Protein AF-A0A7X8JL48-F1 (afdb_monomer_lite)

Structure (mmCIF, N/CA/C/O backbone):
data_AF-A0A7X8JL48-F1
#
_entry.id   AF-A0A7X8JL48-F1
#
loop_
_atom_site.group_PDB
_atom_site.id
_atom_site.type_symbol
_atom_site.label_atom_id
_atom_site.label_alt_id
_atom_site.label_comp_id
_atom_site.label_asym_id
_atom_site.label_entity_id
_atom_site.label_seq_id
_atom_site.pdbx_PDB_ins_code
_atom_site.Cartn_x
_atom_site.Cartn_y
_atom_site.Cartn_z
_atom_site.occupancy
_atom_site.B_iso_or_equiv
_atom_site.auth_seq_id
_atom_site.auth_comp_id
_atom_site.auth_asym_id
_atom_site.auth_atom_id
_atom_site.pdbx_PDB_model_num
ATOM 1 N N . MET A 1 1 ? 29.315 9.196 3.249 1.00 53.69 1 MET A N 1
ATOM 2 C CA . MET A 1 1 ? 28.240 9.974 2.605 1.00 53.69 1 MET A CA 1
ATOM 3 C C . MET A 1 1 ? 27.170 8.965 2.255 1.00 53.69 1 MET A C 1
ATOM 5 O O . MET A 1 1 ? 27.487 8.008 1.561 1.00 53.69 1 MET A O 1
ATOM 9 N N . GLU A 1 2 ? 25.994 9.077 2.856 1.00 68.00 2 GLU A N 1
ATOM 10 C CA . GLU A 1 2 ? 24.905 8.130 2.620 1.00 68.00 2 GLU A CA 1
ATOM 11 C C . GLU A 1 2 ? 24.332 8.351 1.218 1.00 68.00 2 GLU A C 1
ATOM 13 O O . GLU A 1 2 ? 24.165 9.497 0.797 1.00 68.00 2 GLU A O 1
ATOM 18 N N . THR A 1 3 ? 24.122 7.277 0.457 1.00 84.94 3 THR A N 1
ATOM 19 C CA . THR A 1 3 ? 23.553 7.382 -0.892 1.00 84.94 3 THR A CA 1
ATOM 20 C C . THR A 1 3 ? 22.064 7.706 -0.795 1.00 84.94 3 THR A C 1
ATOM 22 O O . THR A 1 3 ? 21.411 7.355 0.187 1.00 84.94 3 THR A O 1
ATOM 25 N N . LEU A 1 4 ? 21.501 8.334 -1.834 1.00 81.94 4 LEU A N 1
ATOM 26 C CA . LEU A 1 4 ? 20.053 8.560 -1.920 1.00 81.94 4 LEU A CA 1
ATOM 27 C C . LEU A 1 4 ? 19.272 7.245 -1.743 1.00 81.94 4 LEU A C 1
ATOM 29 O O . LEU A 1 4 ? 18.252 7.220 -1.068 1.00 81.94 4 LEU A O 1
ATOM 33 N N . PHE A 1 5 ? 19.787 6.146 -2.298 1.00 84.50 5 PHE A N 1
ATOM 34 C CA . PHE A 1 5 ? 19.208 4.816 -2.129 1.00 84.50 5 PHE A CA 1
ATOM 35 C C . PHE A 1 5 ? 19.135 4.387 -0.656 1.00 84.50 5 PHE A C 1
ATOM 37 O O . PHE A 1 5 ? 18.071 3.978 -0.208 1.00 84.50 5 PHE A O 1
ATOM 44 N N . ASN A 1 6 ? 20.211 4.554 0.119 1.00 84.69 6 ASN A N 1
ATOM 45 C CA . ASN A 1 6 ? 20.214 4.201 1.542 1.00 84.69 6 ASN A CA 1
ATOM 46 C C . ASN A 1 6 ? 19.209 5.049 2.340 1.00 84.69 6 ASN A C 1
ATOM 48 O O . ASN A 1 6 ? 18.422 4.502 3.104 1.00 84.69 6 ASN A O 1
ATOM 52 N N . GLN A 1 7 ? 19.157 6.363 2.082 1.00 83.75 7 GLN A N 1
ATOM 53 C CA . GLN A 1 7 ? 18.176 7.260 2.712 1.00 83.75 7 GLN A CA 1
ATOM 54 C C . GLN A 1 7 ? 16.729 6.838 2.418 1.00 83.75 7 GLN A C 1
ATOM 56 O O . GLN A 1 7 ? 15.838 6.974 3.259 1.00 83.75 7 GLN A O 1
ATOM 61 N N . LEU A 1 8 ? 16.478 6.331 1.210 1.00 82.25 8 LEU A N 1
ATOM 62 C CA . LEU A 1 8 ? 15.167 5.836 0.810 1.00 82.25 8 LEU A CA 1
ATOM 63 C C . LEU A 1 8 ? 14.865 4.470 1.438 1.00 82.25 8 LEU A C 1
ATOM 65 O O . LEU A 1 8 ? 13.751 4.279 1.916 1.00 82.25 8 LEU A O 1
ATOM 69 N N . CYS A 1 9 ? 15.833 3.558 1.533 1.00 82.31 9 CYS A N 1
ATOM 70 C CA . CYS A 1 9 ? 15.668 2.303 2.272 1.00 82.31 9 CYS A CA 1
ATOM 71 C C . CYS A 1 9 ? 15.333 2.546 3.750 1.00 82.31 9 CYS A C 1
ATOM 73 O O . CYS A 1 9 ? 14.432 1.901 4.277 1.00 82.31 9 CYS A O 1
ATOM 75 N N . ASP A 1 10 ? 15.945 3.539 4.396 1.00 81.50 10 ASP A N 1
ATOM 76 C CA . ASP A 1 10 ? 15.601 3.914 5.775 1.00 81.50 10 ASP A CA 1
ATOM 77 C C . ASP A 1 10 ? 14.158 4.425 5.899 1.00 81.50 10 ASP A C 1
ATOM 79 O O . ASP A 1 10 ? 13.452 4.142 6.873 1.00 81.50 10 ASP A O 1
ATOM 83 N N . LYS A 1 11 ? 13.681 5.166 4.890 1.00 77.69 11 LYS A N 1
ATOM 84 C CA . LYS A 1 11 ? 12.288 5.634 4.818 1.00 77.69 11 LYS A CA 1
ATOM 85 C C . LYS A 1 11 ? 11.304 4.481 4.572 1.00 77.69 11 LYS A C 1
ATOM 87 O O . LYS A 1 11 ? 10.154 4.552 5.020 1.00 77.69 11 LYS A O 1
ATOM 92 N N . PHE A 1 12 ? 11.748 3.426 3.892 1.00 75.50 12 PHE A N 1
ATOM 93 C CA . PHE A 1 12 ? 10.961 2.256 3.505 1.00 75.50 12 PHE A CA 1
ATOM 94 C C . PHE A 1 12 ? 11.648 0.957 3.972 1.00 75.50 12 PHE A C 1
ATOM 96 O O . PHE A 1 12 ? 12.107 0.180 3.134 1.00 75.50 12 PHE A O 1
ATOM 103 N N . PRO A 1 13 ? 11.694 0.688 5.293 1.00 76.50 13 PRO A N 1
ATOM 104 C CA . PRO A 1 13 ? 12.511 -0.391 5.865 1.00 76.50 13 PRO A CA 1
ATOM 105 C C . PRO A 1 13 ? 12.110 -1.789 5.376 1.00 76.50 13 PRO A C 1
ATOM 107 O O . PRO A 1 13 ? 12.930 -2.700 5.352 1.00 76.50 13 PRO A O 1
ATOM 110 N N . ASP A 1 14 ? 10.866 -1.948 4.924 1.00 77.75 14 ASP A N 1
ATOM 111 C CA . ASP A 1 14 ? 10.345 -3.216 4.412 1.00 77.75 14 ASP A CA 1
ATOM 112 C C . ASP A 1 14 ? 10.721 -3.452 2.932 1.00 77.75 14 ASP A C 1
ATOM 114 O O . ASP A 1 14 ? 10.262 -4.423 2.328 1.00 77.75 14 ASP A O 1
ATOM 118 N N . PHE A 1 15 ? 11.503 -2.561 2.303 1.00 82.56 15 PHE A N 1
ATOM 119 C CA . PHE A 1 15 ? 11.865 -2.664 0.886 1.00 82.56 15 PHE A CA 1
ATOM 120 C C . PHE A 1 15 ? 12.582 -3.979 0.583 1.00 82.56 15 PHE A C 1
ATOM 122 O O . PHE A 1 15 ? 12.135 -4.714 -0.291 1.00 82.56 15 PHE A O 1
ATOM 129 N N . GLU A 1 16 ? 13.637 -4.321 1.322 1.00 84.00 16 GLU A N 1
ATOM 130 C CA . GLU A 1 16 ? 14.387 -5.557 1.065 1.00 84.00 16 GLU A CA 1
ATOM 131 C C . GLU A 1 16 ? 13.521 -6.802 1.283 1.00 84.00 16 GLU A C 1
ATOM 133 O O . GLU A 1 16 ? 13.507 -7.709 0.450 1.00 84.00 16 GLU A O 1
ATOM 138 N N . GLU A 1 17 ? 12.726 -6.815 2.357 1.00 81.19 17 GLU A N 1
ATOM 139 C CA . GLU A 1 17 ? 11.790 -7.906 2.633 1.00 81.19 17 GLU A CA 1
ATOM 140 C C . GLU A 1 17 ? 10.755 -8.048 1.511 1.00 81.19 17 GLU A C 1
ATOM 142 O O . GLU A 1 17 ? 10.410 -9.164 1.113 1.00 81.19 17 GLU A O 1
ATOM 147 N N . SER A 1 18 ? 10.299 -6.927 0.943 1.00 78.69 18 SER A N 1
ATOM 148 C CA . SER A 1 18 ? 9.336 -6.922 -0.158 1.00 78.69 18 SER A CA 1
ATOM 149 C C . SER A 1 18 ? 9.843 -7.638 -1.406 1.00 78.69 18 SER A C 1
ATOM 151 O O . SER A 1 18 ? 9.026 -8.130 -2.187 1.00 78.69 18 SER A O 1
ATOM 153 N N . LEU A 1 19 ? 11.165 -7.744 -1.571 1.00 88.25 19 LEU A N 1
ATOM 154 C CA . LEU A 1 19 ? 11.775 -8.396 -2.718 1.00 88.25 19 LEU A CA 1
ATOM 155 C C . LEU A 1 19 ? 11.810 -9.922 -2.596 1.00 88.25 19 LEU A C 1
ATOM 157 O O . LEU A 1 19 ? 12.032 -10.601 -3.595 1.00 88.25 19 LEU A O 1
ATOM 161 N N . ASN A 1 20 ? 11.564 -10.485 -1.408 1.00 88.44 20 ASN A N 1
ATOM 162 C CA . ASN A 1 20 ? 11.695 -11.923 -1.146 1.00 88.44 20 ASN A CA 1
ATOM 163 C C . ASN A 1 20 ? 10.756 -12.818 -1.961 1.00 88.44 20 ASN A C 1
ATOM 165 O O . ASN A 1 20 ? 10.988 -14.022 -2.027 1.00 88.44 20 ASN A O 1
ATOM 169 N N . VAL A 1 21 ? 9.721 -12.251 -2.578 1.00 86.38 21 VAL A N 1
ATOM 170 C CA . VAL A 1 21 ? 8.805 -12.993 -3.453 1.00 86.38 21 VAL A CA 1
ATOM 171 C C . VAL A 1 21 ? 9.313 -13.137 -4.892 1.00 86.38 21 VAL A C 1
ATOM 173 O O . VAL A 1 21 ? 8.738 -13.905 -5.658 1.00 86.38 21 VAL A O 1
ATOM 176 N N . PHE A 1 22 ? 10.367 -12.407 -5.260 1.00 90.62 22 PHE A N 1
ATOM 177 C CA . PHE A 1 22 ? 10.970 -12.443 -6.591 1.00 90.62 22 PHE A CA 1
ATOM 178 C C . PHE A 1 22 ? 12.190 -13.367 -6.624 1.00 90.62 22 PHE A C 1
ATOM 180 O O . PHE A 1 22 ? 12.797 -13.677 -5.594 1.00 90.62 22 PHE A O 1
ATOM 187 N N . SER A 1 23 ? 12.578 -13.795 -7.822 1.00 90.56 23 SER A N 1
ATOM 188 C CA . SER A 1 23 ? 13.798 -14.572 -8.035 1.00 90.56 23 SER A CA 1
ATOM 189 C C . SER A 1 23 ? 15.053 -13.743 -7.737 1.00 90.56 23 SER A C 1
ATOM 191 O O . SER A 1 23 ? 15.064 -12.524 -7.898 1.00 90.56 23 SER A O 1
ATOM 193 N N . GLU A 1 24 ? 16.160 -14.393 -7.366 1.00 91.94 24 GLU A N 1
ATOM 194 C CA . GLU A 1 24 ? 17.438 -13.702 -7.102 1.00 91.94 24 GLU A CA 1
ATOM 195 C C . GLU A 1 24 ? 17.911 -12.842 -8.284 1.00 91.94 24 GLU A C 1
ATOM 197 O O . GLU A 1 24 ? 18.463 -11.759 -8.097 1.00 91.94 24 GLU A O 1
ATOM 202 N N . LYS A 1 25 ? 17.638 -13.290 -9.515 1.00 92.06 25 LYS A N 1
ATOM 203 C CA . LYS A 1 25 ? 17.924 -12.524 -10.732 1.00 92.06 25 LYS A CA 1
ATOM 204 C C . LYS A 1 25 ? 17.164 -11.196 -10.745 1.00 92.06 25 LYS A C 1
ATOM 206 O O . LYS A 1 25 ? 17.767 -10.157 -10.996 1.00 92.06 25 LYS A O 1
ATOM 211 N N . GLU A 1 26 ? 15.862 -11.223 -10.475 1.00 90.94 26 GLU A N 1
ATOM 212 C CA . GLU A 1 26 ? 15.028 -10.017 -10.445 1.00 90.94 26 GLU A CA 1
ATOM 213 C C . GLU A 1 26 ? 15.433 -9.097 -9.299 1.00 90.94 26 GLU A C 1
ATOM 215 O O . GLU A 1 26 ? 15.586 -7.898 -9.519 1.00 90.94 26 GLU A O 1
ATOM 220 N N . LYS A 1 27 ? 15.701 -9.650 -8.106 1.00 92.19 27 LYS A N 1
ATOM 221 C CA . LYS A 1 27 ? 16.199 -8.875 -6.961 1.00 92.19 27 LYS A CA 1
ATOM 222 C C . LYS A 1 27 ? 17.428 -8.058 -7.343 1.00 92.19 27 LYS A C 1
ATOM 224 O O . LYS A 1 27 ? 17.461 -6.861 -7.077 1.00 92.19 27 LYS A O 1
ATOM 229 N N . LEU A 1 28 ? 18.412 -8.678 -7.998 1.00 91.31 28 LEU A N 1
ATOM 230 C CA . LEU A 1 28 ? 19.631 -7.995 -8.438 1.00 91.31 28 LEU A CA 1
ATOM 231 C C . LEU A 1 28 ? 19.334 -6.861 -9.426 1.00 91.31 28 LEU A C 1
ATOM 233 O O . LEU A 1 28 ? 19.852 -5.760 -9.250 1.00 91.31 28 LEU A O 1
ATOM 237 N N . ILE A 1 29 ? 18.476 -7.098 -10.424 1.00 91.56 29 ILE A N 1
ATOM 238 C CA . ILE A 1 29 ? 18.082 -6.066 -11.398 1.00 91.56 29 ILE A CA 1
ATOM 239 C C . ILE A 1 29 ? 17.405 -4.890 -10.684 1.00 91.56 29 ILE A C 1
ATOM 241 O O . ILE A 1 29 ? 17.780 -3.736 -10.895 1.00 91.56 29 ILE A O 1
ATOM 245 N N . ILE A 1 30 ? 16.455 -5.178 -9.792 1.00 91.62 30 ILE A N 1
ATOM 246 C CA . ILE A 1 30 ? 15.733 -4.175 -9.007 1.00 91.62 30 ILE A CA 1
ATOM 247 C C . ILE A 1 30 ? 16.716 -3.373 -8.146 1.00 91.62 30 ILE A C 1
ATOM 249 O O . ILE A 1 30 ? 16.675 -2.142 -8.160 1.00 91.62 30 ILE A O 1
ATOM 253 N N . PHE A 1 31 ? 17.630 -4.029 -7.430 1.00 89.56 31 PHE A N 1
ATOM 254 C CA . PHE A 1 31 ? 18.637 -3.348 -6.614 1.00 89.56 31 PHE A CA 1
ATOM 255 C C . PHE A 1 31 ? 19.524 -2.418 -7.448 1.00 89.56 31 PHE A C 1
ATOM 257 O O . PHE A 1 31 ? 19.711 -1.258 -7.078 1.00 89.56 31 PHE A O 1
ATOM 264 N N . GLU A 1 32 ? 20.043 -2.884 -8.585 1.00 89.38 32 GLU A N 1
ATOM 265 C CA . GLU A 1 32 ? 20.899 -2.068 -9.453 1.00 89.38 32 GLU A CA 1
ATOM 266 C C . GLU A 1 32 ? 20.141 -0.891 -10.088 1.00 89.38 32 GLU A C 1
ATOM 268 O O . GLU A 1 32 ? 20.679 0.219 -10.148 1.00 89.38 32 GLU A O 1
ATOM 273 N N . LYS A 1 33 ? 18.869 -1.071 -10.477 1.00 88.88 33 LYS A N 1
ATOM 274 C CA . LYS A 1 33 ? 17.996 0.031 -10.929 1.00 88.88 33 LYS A CA 1
ATOM 275 C C . LYS A 1 33 ? 17.858 1.087 -9.828 1.00 88.88 33 LYS A C 1
ATOM 277 O O . LYS A 1 33 ? 18.060 2.273 -10.085 1.00 88.88 33 LYS A O 1
ATOM 282 N N . ASN A 1 34 ? 17.589 0.664 -8.588 1.00 87.44 34 ASN A N 1
ATOM 283 C CA . ASN A 1 34 ? 17.334 1.583 -7.476 1.00 87.44 34 ASN A CA 1
ATOM 284 C C . ASN A 1 34 ? 18.590 2.326 -6.974 1.00 87.44 34 ASN A C 1
ATOM 286 O O . ASN A 1 34 ? 18.484 3.461 -6.508 1.00 87.44 34 ASN A O 1
ATOM 290 N N . LYS A 1 35 ? 19.791 1.749 -7.119 1.00 88.25 35 LYS A N 1
ATOM 291 C CA . LYS A 1 35 ? 21.059 2.436 -6.796 1.00 88.25 35 LYS A CA 1
ATOM 292 C C . LYS A 1 35 ? 21.321 3.669 -7.663 1.00 88.25 35 LYS A C 1
ATOM 294 O O . LYS A 1 35 ? 22.013 4.583 -7.222 1.00 88.25 35 LYS A O 1
ATOM 299 N N . ASN A 1 36 ? 20.781 3.685 -8.880 1.00 86.94 36 ASN A N 1
ATOM 300 C CA . ASN A 1 36 ? 21.038 4.716 -9.886 1.00 86.94 36 ASN A CA 1
ATOM 301 C C . ASN A 1 36 ? 19.924 5.771 -9.987 1.00 86.94 36 ASN A C 1
ATOM 303 O O . ASN A 1 36 ? 19.925 6.582 -10.917 1.00 86.94 36 ASN A O 1
ATOM 307 N N . LEU A 1 37 ? 18.971 5.770 -9.051 1.00 86.38 37 LEU A N 1
ATOM 308 C CA . LEU A 1 37 ? 17.857 6.713 -9.072 1.00 86.38 37 LEU A CA 1
ATOM 309 C C . LEU A 1 37 ? 18.321 8.127 -8.757 1.00 86.38 37 LEU A C 1
ATOM 311 O O . LEU A 1 37 ? 19.202 8.361 -7.929 1.00 86.38 37 LEU A O 1
ATOM 315 N N . LYS A 1 38 ? 17.678 9.092 -9.408 1.00 86.69 38 LYS A N 1
ATOM 316 C CA . LYS A 1 38 ? 18.036 10.511 -9.308 1.00 86.69 38 LYS A CA 1
ATOM 317 C C . LYS A 1 38 ? 17.226 11.242 -8.249 1.00 86.69 38 LYS A C 1
ATOM 319 O O . LYS A 1 38 ? 17.607 12.332 -7.830 1.00 86.69 38 LYS A O 1
ATOM 324 N N . ASN A 1 39 ? 16.073 10.694 -7.876 1.00 84.06 39 ASN A N 1
ATOM 325 C CA . ASN A 1 39 ? 15.133 11.322 -6.960 1.00 84.06 39 ASN A CA 1
ATOM 326 C C . ASN A 1 39 ? 14.179 10.289 -6.337 1.00 84.06 39 ASN A C 1
ATOM 328 O O . ASN A 1 39 ? 14.031 9.164 -6.808 1.00 84.06 39 ASN A O 1
ATOM 332 N N . GLU A 1 40 ? 13.478 10.715 -5.291 1.00 82.00 40 GLU A N 1
ATOM 333 C CA . GLU A 1 40 ? 12.495 9.904 -4.569 1.00 82.00 40 GLU A CA 1
ATOM 334 C C . GLU A 1 40 ? 11.274 9.493 -5.418 1.00 82.00 40 GLU A C 1
ATOM 336 O O . GLU A 1 40 ? 10.650 8.457 -5.168 1.00 82.00 40 GLU A O 1
ATOM 341 N N . THR A 1 41 ? 10.915 10.283 -6.436 1.00 80.00 41 THR A N 1
ATOM 342 C CA . THR A 1 41 ? 9.758 9.975 -7.293 1.00 80.00 41 THR A CA 1
ATOM 343 C C . THR A 1 41 ? 10.014 8.727 -8.129 1.00 80.00 41 THR A C 1
ATOM 345 O O . THR A 1 41 ? 9.110 7.900 -8.272 1.00 80.00 41 THR A O 1
ATOM 348 N N . GLU A 1 42 ? 11.235 8.568 -8.640 1.00 83.25 42 GLU A N 1
ATOM 349 C CA . GLU A 1 42 ? 11.662 7.361 -9.348 1.00 83.25 42 GLU A CA 1
ATOM 350 C C . GLU A 1 42 ? 11.603 6.143 -8.413 1.00 83.25 42 GLU A C 1
ATOM 352 O O . GLU A 1 42 ? 10.971 5.154 -8.764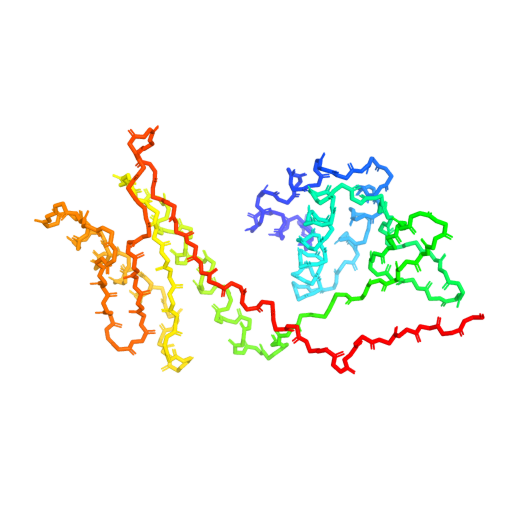 1.00 83.25 42 GLU A O 1
ATOM 357 N N . PHE A 1 43 ? 12.104 6.251 -7.176 1.00 86.31 43 PHE A N 1
ATOM 358 C CA . PHE A 1 43 ? 12.033 5.155 -6.193 1.00 86.31 43 PHE A CA 1
ATOM 359 C C . PHE A 1 43 ? 10.599 4.742 -5.870 1.00 86.31 43 PHE A C 1
ATOM 361 O O . PHE A 1 43 ? 10.251 3.567 -5.878 1.00 86.31 43 PHE A O 1
ATOM 368 N N . THR A 1 44 ? 9.728 5.723 -5.639 1.00 81.19 44 THR A N 1
ATOM 369 C CA . THR A 1 44 ? 8.309 5.466 -5.369 1.00 81.19 44 THR A CA 1
ATOM 370 C C . THR A 1 44 ? 7.600 4.862 -6.588 1.00 81.19 44 THR A C 1
ATOM 372 O O . THR A 1 44 ? 6.601 4.161 -6.436 1.00 81.19 44 THR A O 1
ATOM 375 N N . SER A 1 45 ? 8.090 5.126 -7.803 1.00 83.12 45 SER A N 1
ATOM 376 C CA . SER A 1 45 ? 7.591 4.474 -9.020 1.00 83.12 45 SER A CA 1
ATOM 377 C C . SER A 1 45 ? 8.020 3.012 -9.062 1.00 83.12 45 SER A C 1
ATOM 379 O O . SER A 1 45 ? 7.143 2.162 -9.182 1.00 83.12 45 SER A O 1
ATOM 381 N N . THR A 1 46 ? 9.286 2.713 -8.754 1.00 88.38 46 THR A N 1
ATOM 382 C CA . THR A 1 46 ? 9.746 1.331 -8.572 1.00 88.38 46 THR A CA 1
ATOM 383 C C . THR A 1 46 ? 8.932 0.600 -7.503 1.00 88.38 46 THR A C 1
ATOM 385 O O . THR A 1 46 ? 8.492 -0.518 -7.722 1.00 88.38 46 THR A O 1
ATOM 388 N N . LEU A 1 47 ? 8.643 1.220 -6.352 1.00 84.12 47 LEU A N 1
ATOM 389 C CA . LEU A 1 47 ? 7.794 0.593 -5.326 1.00 84.12 47 LEU A CA 1
ATOM 390 C C . LEU A 1 47 ? 6.397 0.231 -5.858 1.00 84.12 47 LEU A C 1
ATOM 392 O O . LEU A 1 47 ? 5.851 -0.812 -5.497 1.00 84.12 47 LEU A O 1
ATOM 396 N N . ALA A 1 48 ? 5.816 1.077 -6.711 1.00 84.00 48 ALA A N 1
ATOM 397 C CA . ALA A 1 48 ? 4.539 0.787 -7.352 1.00 84.00 48 ALA A CA 1
ATOM 398 C C . ALA A 1 48 ? 4.665 -0.356 -8.371 1.00 84.00 48 ALA A C 1
ATOM 400 O O . ALA A 1 48 ? 3.816 -1.246 -8.371 1.00 84.00 48 ALA A O 1
ATOM 401 N N . GLU A 1 49 ? 5.723 -0.369 -9.187 1.00 90.44 49 GLU A N 1
ATOM 402 C CA . GLU A 1 49 ? 6.052 -1.481 -10.089 1.00 90.44 49 GLU A CA 1
ATOM 403 C C . GLU A 1 49 ? 6.121 -2.798 -9.301 1.00 90.44 49 GLU A C 1
ATOM 405 O O . GLU A 1 49 ? 5.424 -3.758 -9.632 1.00 90.44 49 GLU A O 1
ATOM 410 N N . LEU A 1 50 ? 6.863 -2.820 -8.191 1.00 89.44 50 LEU A N 1
ATOM 411 C CA . LEU A 1 50 ? 6.989 -3.985 -7.316 1.00 89.44 50 LEU A CA 1
ATOM 412 C C . LEU A 1 50 ? 5.648 -4.420 -6.727 1.00 89.44 50 LEU A C 1
ATOM 414 O O . LEU A 1 50 ? 5.360 -5.611 -6.702 1.00 89.44 50 LEU A O 1
ATOM 418 N N . ASP A 1 51 ? 4.791 -3.494 -6.291 1.00 84.81 51 ASP A N 1
ATOM 419 C CA . ASP A 1 51 ? 3.447 -3.824 -5.802 1.00 84.81 51 ASP A CA 1
ATOM 420 C C . ASP A 1 51 ? 2.615 -4.605 -6.833 1.00 84.81 51 ASP A C 1
ATOM 422 O O . ASP A 1 51 ? 1.919 -5.554 -6.458 1.00 84.81 51 ASP A O 1
ATOM 426 N N . PHE A 1 52 ? 2.711 -4.250 -8.117 1.00 87.38 52 PHE A N 1
ATOM 427 C CA . PHE A 1 52 ? 2.071 -5.004 -9.198 1.00 87.38 52 PHE A CA 1
ATOM 428 C C . PHE A 1 52 ? 2.738 -6.362 -9.426 1.00 87.38 52 PHE A C 1
ATOM 430 O O . PHE A 1 52 ? 2.033 -7.368 -9.497 1.00 87.38 52 PHE A O 1
ATOM 437 N N . GLY A 1 53 ? 4.071 -6.428 -9.440 1.00 90.12 53 GLY A N 1
ATOM 438 C CA . GLY A 1 53 ? 4.799 -7.698 -9.535 1.00 90.12 53 GLY A CA 1
ATOM 439 C C . GLY A 1 53 ? 4.404 -8.682 -8.433 1.00 90.12 53 GLY A C 1
ATOM 440 O O . GLY A 1 53 ? 4.089 -9.839 -8.702 1.00 90.12 53 GLY A O 1
ATOM 441 N N . ARG A 1 54 ? 4.308 -8.209 -7.184 1.00 85.94 54 ARG A N 1
ATOM 442 C CA . ARG A 1 54 ? 3.857 -9.017 -6.038 1.00 85.94 54 ARG A CA 1
ATOM 443 C C . ARG A 1 54 ? 2.430 -9.521 -6.215 1.00 85.94 54 ARG A C 1
ATOM 445 O O . ARG A 1 54 ? 2.129 -10.658 -5.853 1.00 85.94 54 ARG A O 1
ATOM 452 N N . LEU A 1 55 ? 1.543 -8.680 -6.748 1.00 85.81 55 LEU A N 1
ATOM 453 C CA . LEU A 1 55 ? 0.172 -9.075 -7.050 1.00 85.81 55 LEU A CA 1
ATOM 454 C C . LEU A 1 55 ? 0.147 -10.197 -8.092 1.00 85.81 55 LEU A C 1
ATOM 456 O O . LEU A 1 55 ? -0.504 -11.211 -7.857 1.00 85.81 55 LEU A O 1
ATOM 460 N N . PHE A 1 56 ? 0.865 -10.044 -9.204 1.00 88.06 56 PHE A N 1
ATOM 461 C CA . PHE A 1 56 ? 0.909 -11.057 -10.255 1.00 88.06 56 PHE A CA 1
ATOM 462 C C . PHE A 1 56 ? 1.536 -12.370 -9.770 1.00 88.06 56 PHE A C 1
ATOM 464 O O . PHE A 1 56 ? 0.987 -13.439 -10.032 1.00 88.06 56 PHE A O 1
ATOM 471 N N . ASN A 1 57 ? 2.602 -12.297 -8.970 1.00 86.81 57 ASN A N 1
ATOM 472 C CA . ASN A 1 57 ? 3.257 -13.471 -8.398 1.00 86.81 57 ASN A CA 1
ATOM 473 C C . ASN A 1 57 ? 2.291 -14.229 -7.476 1.00 86.81 57 ASN A C 1
ATOM 475 O O . ASN A 1 57 ? 2.125 -15.441 -7.584 1.00 86.81 57 ASN A O 1
ATOM 479 N N . LYS A 1 58 ? 1.544 -13.496 -6.638 1.00 82.06 58 LYS A N 1
ATOM 480 C CA . LYS A 1 58 ? 0.507 -14.066 -5.769 1.00 82.06 58 LYS A CA 1
ATOM 481 C C . LYS A 1 58 ? -0.642 -14.719 -6.546 1.00 82.06 58 LYS A C 1
ATOM 483 O O . LYS A 1 58 ? -1.274 -15.636 -6.026 1.00 82.06 58 LYS A O 1
ATOM 488 N N . LEU A 1 59 ? -0.934 -14.243 -7.755 1.00 85.12 59 LEU A N 1
ATOM 489 C CA . LEU A 1 59 ? -1.922 -14.849 -8.653 1.00 85.12 59 LEU A CA 1
ATOM 490 C C . LEU A 1 59 ? -1.381 -16.093 -9.380 1.00 85.12 59 LEU A C 1
ATOM 492 O O . LEU A 1 59 ? -2.148 -16.758 -10.071 1.00 85.12 59 LEU A O 1
ATOM 496 N N . GLY A 1 60 ? -0.105 -16.438 -9.185 1.00 88.12 60 GLY A N 1
ATOM 497 C CA . GLY A 1 60 ? 0.530 -17.623 -9.757 1.00 88.12 60 GLY A CA 1
ATOM 498 C C . GLY A 1 60 ? 1.054 -17.422 -11.176 1.00 88.12 60 GLY A C 1
ATOM 499 O O . GLY A 1 60 ? 1.293 -18.409 -11.867 1.00 88.12 60 GLY A O 1
ATOM 500 N N . PHE A 1 61 ? 1.210 -16.174 -11.622 1.00 90.88 61 PHE A N 1
ATOM 501 C CA . PHE A 1 61 ? 1.842 -15.896 -12.906 1.00 90.88 61 PHE A CA 1
ATOM 502 C C . PHE A 1 61 ? 3.361 -16.025 -12.814 1.00 90.88 61 PHE A C 1
ATOM 504 O O . PHE A 1 61 ? 3.965 -15.658 -11.804 1.00 90.88 61 PHE A O 1
ATOM 511 N N . ASP A 1 62 ? 3.959 -16.501 -13.902 1.00 91.12 62 ASP A N 1
ATOM 512 C CA . ASP A 1 62 ? 5.398 -16.427 -14.121 1.00 91.12 62 ASP A CA 1
ATOM 513 C C . ASP A 1 62 ? 5.750 -15.048 -14.694 1.00 91.12 62 ASP A C 1
ATOM 515 O O . ASP A 1 62 ? 5.065 -14.545 -15.594 1.00 91.12 62 ASP A O 1
ATOM 519 N N . LEU A 1 63 ? 6.763 -14.412 -14.110 1.00 92.38 63 LEU A N 1
ATOM 520 C CA . LEU A 1 63 ? 7.063 -12.996 -14.291 1.00 92.38 63 LEU A CA 1
ATOM 521 C C . LEU A 1 63 ? 8.547 -12.788 -14.534 1.00 92.38 63 LEU A C 1
ATOM 523 O O . LEU A 1 63 ? 9.386 -13.487 -13.972 1.00 92.38 63 LEU A O 1
ATOM 527 N N . GLU A 1 64 ? 8.858 -11.768 -15.323 1.00 93.69 64 GLU A N 1
ATOM 528 C CA . GLU A 1 64 ? 10.217 -11.271 -15.473 1.00 93.69 64 GLU A CA 1
ATOM 529 C C . GLU A 1 64 ? 10.220 -9.741 -15.428 1.00 93.69 64 GLU A C 1
ATOM 531 O O . GLU A 1 64 ? 9.544 -9.078 -16.220 1.00 93.69 64 GLU A O 1
ATOM 536 N N . TYR A 1 65 ? 11.002 -9.189 -14.501 1.00 93.94 65 TYR A N 1
ATOM 537 C CA . TYR A 1 65 ? 11.194 -7.748 -14.332 1.00 93.94 65 TYR A CA 1
ATOM 538 C C . TYR A 1 65 ? 12.188 -7.158 -15.343 1.00 93.94 65 TYR A C 1
ATOM 540 O O . TYR A 1 65 ? 13.254 -7.746 -15.561 1.00 93.94 65 TYR A O 1
ATOM 548 N N . ASP A 1 66 ? 11.874 -5.989 -15.919 1.00 91.44 66 ASP A N 1
ATOM 549 C CA . ASP A 1 66 ? 12.739 -5.232 -16.847 1.00 91.44 66 ASP A CA 1
ATOM 550 C C . ASP A 1 66 ? 13.345 -6.112 -17.977 1.00 91.44 66 ASP A C 1
ATOM 552 O O . ASP A 1 66 ? 14.494 -5.934 -18.402 1.00 91.44 66 ASP A O 1
ATOM 556 N N . LYS A 1 67 ? 12.601 -7.109 -18.481 1.00 91.00 67 LYS A N 1
ATOM 557 C CA . LYS A 1 67 ? 13.082 -7.995 -19.555 1.00 91.00 67 LYS A CA 1
ATOM 558 C C . LYS A 1 67 ? 12.919 -7.339 -20.929 1.00 91.00 67 LYS A C 1
ATOM 560 O O . LYS A 1 67 ? 11.794 -7.042 -21.316 1.00 91.00 67 LYS A O 1
ATOM 565 N N . PRO A 1 68 ? 13.987 -7.199 -21.737 1.00 88.19 68 PRO A N 1
ATOM 566 C CA . PRO A 1 68 ? 13.864 -6.629 -23.074 1.00 88.19 68 PRO A CA 1
ATOM 567 C C . PRO A 1 68 ? 12.996 -7.484 -24.008 1.00 88.19 68 PRO A C 1
ATOM 569 O O . PRO A 1 68 ? 13.240 -8.681 -24.178 1.00 88.19 68 PRO A O 1
ATOM 572 N N . TYR A 1 69 ? 12.046 -6.846 -24.688 1.00 81.56 69 TYR A N 1
ATOM 573 C CA . TYR A 1 69 ? 11.201 -7.437 -25.723 1.00 81.56 69 TYR A CA 1
ATOM 574 C C . TYR A 1 69 ? 11.049 -6.464 -26.899 1.00 81.56 69 TYR A C 1
ATOM 576 O O . TYR A 1 69 ? 10.604 -5.333 -26.727 1.00 81.56 69 TYR A O 1
ATOM 584 N N . ASN A 1 70 ? 11.443 -6.871 -28.112 1.00 79.44 70 ASN A N 1
ATOM 585 C CA . ASN A 1 70 ? 11.289 -6.080 -29.346 1.00 79.44 70 ASN A CA 1
ATOM 586 C C . ASN A 1 70 ? 11.676 -4.585 -29.222 1.00 79.44 70 ASN A C 1
ATOM 588 O O . ASN A 1 70 ? 10.933 -3.699 -29.641 1.00 79.44 70 ASN A O 1
ATOM 592 N N . LYS A 1 71 ? 12.880 -4.312 -28.690 1.00 84.94 71 LYS A N 1
ATOM 593 C CA . LYS A 1 71 ? 13.454 -2.964 -28.447 1.00 84.94 71 LYS A CA 1
ATOM 594 C C . LYS A 1 71 ? 12.779 -2.142 -27.339 1.00 84.94 71 LYS A C 1
ATOM 596 O O . LYS A 1 71 ? 13.136 -0.980 -27.167 1.00 84.94 71 LYS A O 1
ATOM 601 N N . GLN A 1 72 ? 11.843 -2.722 -26.600 1.00 82.19 72 GLN A N 1
ATOM 602 C CA . GLN A 1 72 ? 11.240 -2.129 -25.409 1.00 82.19 72 GLN A CA 1
ATOM 603 C C . GLN A 1 72 ? 11.678 -2.916 -24.173 1.00 82.19 72 GLN A C 1
ATOM 605 O O . GLN A 1 72 ? 12.065 -4.079 -24.284 1.00 82.19 72 GLN A O 1
ATOM 610 N N . THR A 1 73 ? 11.623 -2.278 -23.011 1.00 89.00 73 THR A N 1
ATOM 611 C CA . THR A 1 73 ? 11.906 -2.914 -21.723 1.00 89.00 73 THR A CA 1
ATOM 612 C C . THR A 1 73 ? 10.753 -2.573 -20.793 1.00 89.00 73 THR A C 1
ATOM 614 O O . THR A 1 73 ? 10.793 -1.506 -20.184 1.00 89.00 73 THR A O 1
ATOM 617 N N . PRO A 1 74 ? 9.706 -3.408 -20.754 1.00 90.19 74 PRO A N 1
ATOM 618 C CA . PRO A 1 74 ? 8.593 -3.176 -19.856 1.00 90.19 74 PRO A CA 1
ATOM 619 C C . PRO A 1 74 ? 8.948 -3.463 -18.408 1.00 90.19 74 PRO A C 1
ATOM 621 O O . PRO A 1 74 ? 9.817 -4.293 -18.139 1.00 90.19 74 PRO A O 1
ATOM 624 N N . ASP A 1 75 ? 8.201 -2.841 -17.496 1.00 92.44 75 ASP A N 1
ATOM 625 C CA . ASP A 1 75 ? 8.360 -3.059 -16.056 1.00 92.44 75 ASP A CA 1
ATOM 626 C C . ASP A 1 75 ? 8.166 -4.541 -15.705 1.00 92.44 75 ASP A C 1
ATOM 628 O 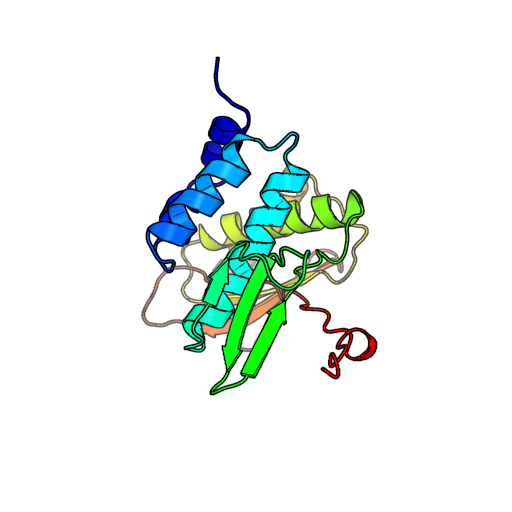O . ASP A 1 75 ? 8.967 -5.127 -14.977 1.00 92.44 75 ASP A O 1
ATOM 632 N N . TRP A 1 76 ? 7.133 -5.175 -16.277 1.00 93.62 76 TRP A N 1
ATOM 633 C CA . TRP A 1 76 ? 6.886 -6.608 -16.126 1.00 93.62 76 TRP A CA 1
ATOM 634 C C . TRP A 1 76 ? 6.548 -7.282 -17.449 1.00 93.62 76 TRP A C 1
ATOM 636 O O . TRP A 1 76 ? 5.732 -6.805 -18.240 1.00 93.62 76 TRP A O 1
ATOM 646 N N . THR A 1 77 ? 7.116 -8.465 -17.637 1.00 93.06 77 THR A N 1
ATOM 647 C CA . THR A 1 77 ? 6.679 -9.441 -18.635 1.00 93.06 77 THR A CA 1
ATOM 648 C C . THR A 1 77 ? 5.977 -10.585 -17.916 1.00 93.06 77 THR A C 1
ATOM 650 O O . THR A 1 77 ? 6.496 -11.082 -16.921 1.00 93.06 77 THR A O 1
ATOM 653 N N . ILE A 1 78 ? 4.799 -10.983 -18.395 1.00 92.38 78 ILE A N 1
ATOM 654 C CA . ILE A 1 78 ? 3.959 -12.020 -17.789 1.00 92.38 78 ILE A CA 1
ATOM 655 C C . ILE A 1 78 ? 3.770 -13.158 -18.793 1.00 92.38 78 ILE A C 1
ATOM 657 O O . ILE A 1 78 ? 3.250 -12.931 -19.889 1.00 92.38 78 ILE A O 1
ATOM 661 N N . SER A 1 79 ? 4.138 -14.381 -18.415 1.00 89.88 79 SER A N 1
ATOM 662 C CA . SER A 1 79 ? 3.888 -15.577 -19.228 1.00 89.88 79 SER A CA 1
ATOM 663 C C . SER A 1 79 ? 2.476 -16.112 -18.965 1.00 89.88 79 SER A C 1
ATOM 665 O O . SER A 1 79 ? 2.101 -16.385 -17.823 1.00 89.88 79 SER A O 1
ATOM 667 N N . ILE A 1 80 ? 1.676 -16.275 -20.022 1.00 86.88 80 ILE A N 1
ATOM 668 C CA . ILE A 1 80 ? 0.293 -16.767 -19.963 1.00 86.88 80 ILE A CA 1
ATOM 669 C C . ILE A 1 80 ? 0.139 -17.910 -20.975 1.00 86.88 80 ILE A C 1
ATOM 671 O O . ILE A 1 80 ? -0.247 -17.699 -22.125 1.00 86.88 80 ILE A O 1
ATOM 675 N N . GLY A 1 81 ? 0.450 -19.135 -20.544 1.00 86.25 81 GLY A N 1
ATOM 676 C CA . GLY A 1 81 ? 0.533 -20.284 -21.450 1.00 86.25 81 GLY A CA 1
ATOM 677 C C . GLY A 1 81 ? 1.641 -20.070 -22.483 1.00 86.25 81 GLY A C 1
ATOM 678 O O . GLY A 1 81 ? 2.775 -19.797 -22.105 1.00 86.25 81 GLY A O 1
ATOM 679 N N . ASP A 1 82 ? 1.292 -20.139 -23.768 1.00 87.88 82 ASP A N 1
ATOM 680 C CA . ASP A 1 82 ? 2.219 -19.880 -24.882 1.00 87.88 82 ASP A CA 1
ATOM 681 C C . ASP A 1 82 ? 2.288 -18.392 -25.284 1.00 87.88 82 ASP A C 1
ATOM 683 O O . ASP A 1 82 ? 3.007 -18.021 -26.213 1.00 87.88 82 ASP A O 1
ATOM 687 N N . SER A 1 83 ? 1.534 -17.532 -24.595 1.00 87.62 83 SER A N 1
ATOM 688 C CA . SER A 1 83 ? 1.458 -16.098 -24.869 1.00 87.62 83 SER A CA 1
ATOM 689 C C . SER A 1 83 ? 2.257 -15.287 -23.855 1.00 87.62 83 SER A C 1
ATOM 691 O O . SER A 1 83 ? 2.428 -15.679 -22.701 1.00 87.62 83 SER A O 1
ATOM 693 N N . ILE A 1 84 ? 2.687 -14.100 -24.279 1.00 87.50 84 ILE A N 1
ATOM 694 C CA . ILE A 1 84 ? 3.370 -13.125 -23.428 1.00 87.50 84 ILE A CA 1
ATOM 695 C C . ILE A 1 84 ? 2.503 -11.872 -23.329 1.00 87.50 84 ILE A C 1
ATOM 697 O O . ILE A 1 84 ? 2.090 -11.315 -24.345 1.00 87.50 84 ILE A O 1
ATOM 701 N N . ALA A 1 85 ? 2.257 -11.412 -22.105 1.00 88.62 85 ALA A N 1
ATOM 702 C CA . ALA A 1 85 ? 1.683 -10.103 -21.842 1.00 88.62 85 ALA A CA 1
ATOM 703 C C . ALA A 1 85 ? 2.769 -9.145 -21.340 1.00 88.62 85 ALA A C 1
ATOM 705 O O . ALA A 1 85 ? 3.579 -9.485 -20.479 1.00 88.62 85 ALA A O 1
ATOM 706 N N . ILE A 1 86 ? 2.767 -7.934 -21.887 1.00 89.38 86 ILE A N 1
ATOM 707 C CA . ILE A 1 86 ? 3.668 -6.850 -21.503 1.00 89.38 86 ILE A CA 1
ATOM 708 C C . ILE A 1 86 ? 2.905 -5.894 -20.584 1.00 89.38 86 ILE A C 1
ATOM 710 O O . ILE A 1 86 ? 1.792 -5.479 -20.913 1.00 89.38 86 ILE A O 1
ATOM 714 N N . CYS A 1 87 ? 3.485 -5.546 -19.437 1.00 87.25 87 CYS A N 1
ATOM 715 C CA . CYS A 1 87 ? 2.860 -4.684 -18.444 1.00 87.25 87 CYS A CA 1
ATOM 716 C C . CYS A 1 87 ? 3.746 -3.476 -18.121 1.00 87.25 87 CYS A C 1
ATOM 718 O O . CYS A 1 87 ? 4.889 -3.609 -17.694 1.00 87.25 87 CYS A O 1
ATOM 720 N N . GLU A 1 88 ? 3.155 -2.298 -18.306 1.00 86.12 88 GLU A N 1
ATOM 721 C CA . GLU A 1 88 ? 3.721 -0.991 -17.980 1.00 86.12 88 GLU A CA 1
ATOM 722 C C . GLU A 1 88 ? 2.932 -0.395 -16.811 1.00 86.12 88 GLU A C 1
ATOM 724 O O . GLU A 1 88 ? 1.707 -0.217 -16.885 1.00 86.12 88 GLU A O 1
ATOM 729 N N . VAL A 1 89 ? 3.616 -0.086 -15.716 1.00 84.44 89 VAL A N 1
ATOM 730 C CA . VAL A 1 89 ? 3.008 0.374 -14.474 1.00 84.44 89 VAL A CA 1
ATOM 731 C C . VAL A 1 89 ? 3.044 1.894 -14.422 1.00 84.44 89 VAL A C 1
ATOM 733 O O . VAL A 1 89 ? 4.023 2.545 -14.067 1.00 84.44 89 VAL A O 1
ATOM 736 N N . TYR A 1 90 ? 1.894 2.496 -14.702 1.00 76.25 90 TYR A N 1
ATOM 737 C CA . TYR A 1 90 ? 1.728 3.937 -14.569 1.00 76.25 90 TYR A CA 1
ATOM 738 C C . TYR A 1 90 ? 1.109 4.295 -13.222 1.00 76.25 90 TYR A C 1
ATOM 740 O O . TYR A 1 90 ? -0.032 3.942 -12.922 1.00 76.25 90 TYR A O 1
ATOM 748 N N . ARG A 1 91 ? 1.817 5.111 -12.437 1.00 69.81 91 ARG A N 1
ATO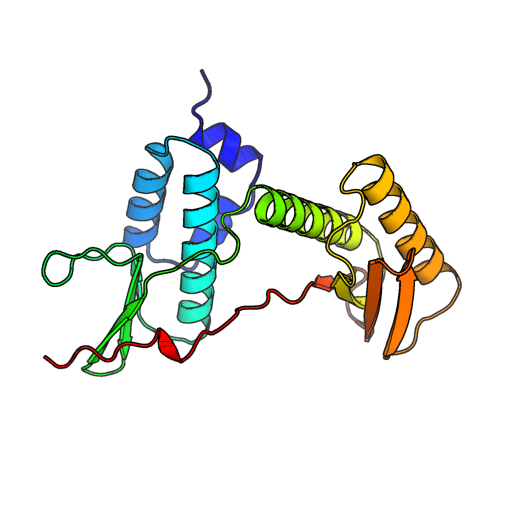M 749 C CA . ARG A 1 91 ? 1.215 5.790 -11.285 1.00 69.81 91 ARG A CA 1
ATOM 750 C C . ARG A 1 91 ? 0.207 6.834 -11.765 1.00 69.81 91 ARG A C 1
ATOM 752 O O . ARG A 1 91 ? 0.581 7.850 -12.358 1.00 69.81 91 ARG A O 1
ATOM 759 N N . LEU A 1 92 ? -1.072 6.579 -11.502 1.00 59.97 92 LEU A N 1
ATOM 760 C CA . LEU A 1 92 ? -2.123 7.583 -11.632 1.00 59.97 92 LEU A CA 1
ATOM 761 C C . LEU A 1 92 ? -1.974 8.595 -10.493 1.00 59.97 92 LEU A C 1
ATOM 763 O O . LEU A 1 92 ? -1.734 8.221 -9.349 1.00 59.97 92 LEU A O 1
ATOM 767 N N . GLY A 1 93 ? -2.048 9.880 -10.836 1.00 56.00 93 GLY A N 1
ATOM 768 C CA . GLY A 1 93 ? -1.751 10.963 -9.904 1.00 56.00 93 GLY A CA 1
ATOM 769 C C . GLY A 1 93 ? -0.253 11.251 -9.761 1.00 56.00 93 GLY A C 1
ATOM 770 O O . GLY A 1 93 ? 0.337 11.103 -8.696 1.00 56.00 93 GLY A O 1
ATOM 771 N N . LYS A 1 94 ? 0.385 11.682 -10.860 1.00 56.28 94 LYS A N 1
ATOM 772 C CA . LYS A 1 94 ? 1.760 12.225 -10.841 1.00 56.28 94 LYS A CA 1
ATOM 773 C C . LYS A 1 94 ? 1.830 13.640 -10.257 1.00 56.28 94 LYS A C 1
ATOM 775 O O . LYS A 1 94 ? 2.912 14.221 -10.201 1.00 56.28 94 LYS A O 1
ATOM 780 N N . SER A 1 95 ? 0.695 14.242 -9.898 1.00 68.94 95 SER A N 1
ATOM 781 C CA . SER A 1 95 ? 0.722 15.584 -9.338 1.00 68.94 95 SER A CA 1
ATOM 782 C C . SER A 1 95 ? 1.332 15.542 -7.939 1.00 68.94 95 SER A C 1
ATOM 784 O O . SER A 1 95 ? 1.160 14.584 -7.184 1.00 68.94 95 SER A O 1
ATOM 786 N N . LYS A 1 96 ? 2.017 16.623 -7.560 1.00 71.69 96 LYS A N 1
ATOM 787 C CA . LYS A 1 96 ? 2.537 16.788 -6.197 1.00 71.69 96 LYS A CA 1
ATOM 788 C C . LYS A 1 96 ? 1.432 16.614 -5.143 1.00 71.69 96 LYS A C 1
ATOM 790 O O . LYS A 1 96 ? 1.695 16.098 -4.065 1.00 71.69 96 LYS A O 1
ATOM 795 N N . LYS A 1 97 ? 0.195 17.009 -5.468 1.00 74.25 97 LYS A N 1
ATOM 796 C CA . LYS A 1 97 ? -0.974 16.865 -4.593 1.00 74.25 97 LYS A CA 1
ATOM 797 C C . LYS A 1 97 ? -1.322 15.396 -4.345 1.00 74.25 97 LYS A C 1
ATOM 799 O O . LYS A 1 97 ? -1.511 15.008 -3.197 1.00 74.25 97 LYS A O 1
ATOM 804 N N . ASP A 1 98 ? -1.346 14.581 -5.395 1.00 72.56 98 ASP A N 1
ATOM 805 C CA . ASP A 1 98 ? -1.643 13.148 -5.285 1.00 72.56 98 ASP A CA 1
ATOM 806 C C . ASP A 1 98 ? -0.552 12.409 -4.504 1.00 72.56 98 ASP A C 1
ATOM 808 O O . ASP A 1 98 ? -0.852 11.542 -3.684 1.00 72.56 98 ASP A O 1
ATOM 812 N N . GLN A 1 99 ? 0.715 12.794 -4.697 1.00 74.00 99 GLN A N 1
ATOM 813 C CA . GLN A 1 99 ? 1.825 12.262 -3.909 1.00 74.00 99 GLN A CA 1
ATOM 814 C C . GLN A 1 99 ? 1.686 12.608 -2.421 1.00 74.00 99 GLN A C 1
ATOM 816 O O . GLN A 1 99 ? 1.782 11.712 -1.585 1.00 74.00 99 GLN A O 1
ATOM 821 N N . ILE A 1 100 ? 1.417 13.875 -2.084 1.00 80.31 100 ILE A N 1
ATOM 822 C CA . ILE A 1 100 ? 1.201 14.304 -0.693 1.00 80.31 100 ILE A CA 1
ATOM 823 C C . ILE A 1 100 ? 0.042 13.521 -0.068 1.00 80.31 100 ILE A C 1
ATOM 825 O O . ILE A 1 100 ? 0.162 13.024 1.050 1.00 80.31 100 ILE A O 1
ATOM 829 N N . MET A 1 101 ? -1.058 13.352 -0.806 1.00 81.31 101 MET A N 1
ATOM 830 C CA . MET A 1 101 ? -2.209 12.571 -0.357 1.00 81.31 101 MET A CA 1
ATOM 831 C C . MET A 1 101 ? -1.842 11.105 -0.102 1.00 81.31 101 MET A C 1
ATOM 833 O O . MET A 1 101 ? -2.222 10.529 0.918 1.00 81.31 101 MET A O 1
ATOM 837 N N . PHE A 1 102 ? -1.075 10.495 -1.006 1.00 77.69 102 PHE A N 1
ATOM 838 C CA . PHE A 1 102 ? -0.611 9.119 -0.862 1.00 77.69 102 PHE A CA 1
ATOM 839 C C . PHE A 1 102 ? 0.277 8.942 0.373 1.00 77.69 102 PHE A C 1
ATOM 841 O O . PHE A 1 102 ? 0.040 8.044 1.186 1.00 77.69 102 PHE A O 1
ATOM 848 N N . GLU A 1 103 ? 1.275 9.809 0.537 1.00 80.56 103 GLU A N 1
ATOM 849 C CA . GLU A 1 103 ? 2.171 9.792 1.692 1.00 80.56 103 GLU A CA 1
ATOM 850 C C . GLU A 1 103 ? 1.385 9.981 2.989 1.00 80.56 103 GLU A C 1
ATOM 852 O O . GLU A 1 103 ? 1.590 9.246 3.957 1.00 80.56 103 GLU A O 1
ATOM 857 N N . TYR A 1 104 ? 0.421 10.900 2.989 1.00 87.12 104 TYR A N 1
ATOM 858 C CA . TYR A 1 104 ? -0.457 11.140 4.122 1.00 87.12 104 TYR A CA 1
ATOM 859 C C . TYR A 1 104 ? -1.287 9.904 4.492 1.00 87.12 104 TYR A C 1
ATOM 861 O O . TYR A 1 104 ? -1.260 9.469 5.646 1.00 87.12 104 TYR A O 1
ATOM 869 N N . ILE A 1 105 ? -1.975 9.287 3.524 1.00 87.06 105 ILE A N 1
ATOM 870 C CA . ILE A 1 105 ? -2.758 8.062 3.746 1.00 87.06 105 ILE A CA 1
ATOM 871 C C . ILE A 1 105 ? -1.850 6.954 4.276 1.00 87.06 105 ILE A C 1
ATOM 873 O O . ILE A 1 105 ? -2.214 6.286 5.241 1.00 87.06 105 ILE A O 1
ATOM 877 N N . SER A 1 106 ? -0.664 6.761 3.696 1.00 81.94 106 SER A N 1
ATOM 878 C CA . SER A 1 106 ? 0.291 5.744 4.144 1.00 81.94 106 SER A CA 1
ATOM 879 C C . SER A 1 106 ? 0.674 5.940 5.616 1.00 81.94 106 SER A C 1
ATOM 881 O O . SER A 1 106 ? 0.533 5.020 6.429 1.00 81.94 106 SER A O 1
ATOM 883 N N . ARG A 1 107 ? 1.051 7.168 5.996 1.00 88.75 107 ARG A N 1
ATOM 884 C CA . ARG A 1 107 ? 1.394 7.532 7.379 1.00 88.75 107 ARG A CA 1
ATOM 885 C C . ARG A 1 107 ? 0.215 7.341 8.332 1.00 88.75 107 ARG A C 1
ATOM 887 O O . ARG A 1 107 ? 0.392 6.751 9.398 1.00 88.75 107 ARG A O 1
ATOM 894 N N . LEU A 1 108 ? -0.983 7.778 7.943 1.00 91.75 108 LEU A N 1
ATOM 895 C CA . LEU A 1 108 ? -2.207 7.611 8.727 1.00 91.75 108 LEU A CA 1
ATOM 896 C C . LEU A 1 108 ? -2.534 6.129 8.942 1.00 91.75 108 LEU A C 1
ATOM 898 O O . LEU A 1 108 ? -2.816 5.706 10.060 1.00 91.75 108 LEU A O 1
ATOM 902 N N . THR A 1 109 ? -2.443 5.321 7.886 1.00 88.25 109 THR A N 1
ATOM 903 C CA . THR A 1 109 ? -2.717 3.881 7.947 1.00 88.25 109 THR A CA 1
ATOM 904 C C . THR A 1 109 ? -1.709 3.176 8.855 1.00 88.25 109 THR A C 1
ATOM 906 O O . THR A 1 109 ? -2.104 2.348 9.676 1.00 88.25 109 THR A O 1
ATOM 909 N N . LYS A 1 110 ? -0.418 3.528 8.756 1.00 86.19 110 LYS A N 1
ATOM 910 C CA . LYS A 1 110 ? 0.645 3.014 9.634 1.00 86.19 110 LYS A CA 1
ATOM 911 C C . LYS A 1 110 ? 0.358 3.353 11.096 1.00 86.19 110 LYS A C 1
ATOM 913 O O . LYS A 1 110 ? 0.309 2.452 11.925 1.00 86.19 110 LYS A O 1
ATOM 918 N N . LYS A 1 111 ? 0.077 4.622 11.395 1.00 91.62 111 LYS A N 1
ATOM 919 C CA . LYS A 1 111 ? -0.227 5.090 12.755 1.00 91.62 111 LYS A CA 1
ATOM 920 C C . LYS A 1 111 ? -1.507 4.481 13.324 1.00 91.62 111 LYS A C 1
ATOM 922 O O . LYS A 1 111 ? -1.542 4.136 14.498 1.00 91.62 111 LYS A O 1
ATOM 927 N N . ALA A 1 112 ? -2.532 4.274 12.500 1.00 92.06 112 ALA A N 1
ATOM 928 C CA . ALA A 1 112 ? -3.730 3.551 12.911 1.00 92.06 112 ALA A CA 1
ATOM 929 C C . ALA A 1 112 ? -3.406 2.095 13.292 1.00 92.06 112 ALA A C 1
ATOM 931 O O . ALA A 1 112 ? -3.860 1.622 14.327 1.00 92.06 112 ALA A O 1
ATOM 932 N N . ARG A 1 113 ? -2.580 1.386 12.511 1.00 88.00 113 ARG A N 1
ATOM 933 C CA . ARG A 1 113 ? -2.193 -0.010 12.802 1.00 88.00 113 ARG A CA 1
ATOM 934 C C . ARG A 1 113 ? -1.394 -0.179 14.100 1.00 88.00 113 ARG A C 1
ATOM 936 O O . ARG A 1 113 ? -1.396 -1.268 14.662 1.00 88.00 113 ARG A O 1
ATOM 943 N N . GLU A 1 114 ? -0.745 0.878 14.593 1.00 91.88 114 GLU A N 1
ATOM 944 C CA . GLU A 1 114 ? -0.074 0.880 15.906 1.00 91.88 114 GLU A CA 1
ATOM 945 C C . GLU A 1 114 ? -1.080 0.783 17.077 1.00 91.88 114 GLU A C 1
ATOM 947 O O . GLU A 1 114 ? -0.701 0.427 18.197 1.00 91.88 114 GLU A O 1
ATOM 952 N N . LEU A 1 115 ? -2.369 1.063 16.841 1.00 93.06 115 LEU A N 1
ATOM 953 C CA . LEU A 1 115 ? -3.420 0.940 17.849 1.00 93.06 115 LEU A CA 1
ATOM 954 C C . LEU A 1 115 ? -3.753 -0.537 18.140 1.00 93.06 115 LEU A C 1
ATOM 956 O O . LEU A 1 115 ? -3.925 -1.360 17.239 1.00 93.06 115 LEU A O 1
ATOM 960 N N . GLN A 1 116 ? -3.905 -0.859 19.425 1.00 92.69 116 GLN A N 1
ATOM 961 C CA . GLN A 1 116 ? -4.149 -2.219 19.922 1.00 92.69 116 GLN A CA 1
ATOM 962 C C . GLN A 1 116 ? -5.652 -2.542 19.975 1.00 92.69 116 GLN A C 1
ATOM 964 O O . GLN A 1 116 ? -6.226 -2.687 21.055 1.00 92.69 116 GLN A O 1
ATOM 969 N N . PHE A 1 117 ? -6.298 -2.622 18.809 1.00 93.12 117 PHE A N 1
ATOM 970 C CA . PHE A 1 117 ? -7.699 -3.036 18.688 1.00 93.12 117 PHE A CA 1
ATOM 971 C C . PHE A 1 117 ? -7.863 -4.210 17.737 1.00 93.12 117 PHE A C 1
ATOM 973 O O . PHE A 1 117 ? -7.188 -4.310 16.723 1.00 93.12 117 PHE A O 1
ATOM 980 N N . ASN A 1 118 ? -8.828 -5.074 18.014 1.00 93.94 118 ASN A N 1
ATOM 981 C CA . ASN A 1 118 ? -9.077 -6.298 17.266 1.00 93.94 118 ASN A CA 1
ATOM 982 C C . ASN A 1 118 ? -10.041 -6.098 16.080 1.00 93.94 118 ASN A C 1
ATOM 984 O O . ASN A 1 118 ? -10.919 -6.925 15.839 1.00 93.94 118 ASN A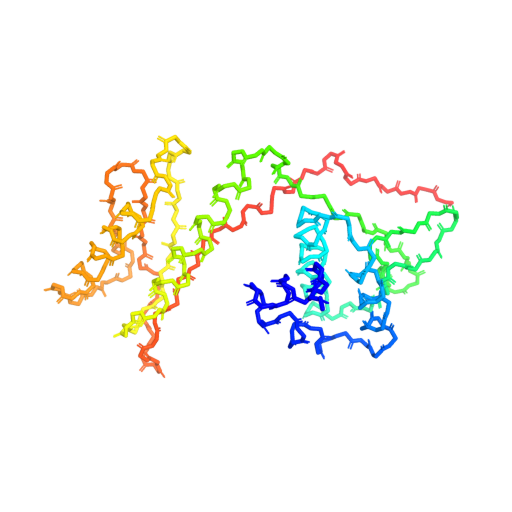 O 1
ATOM 988 N N . TYR A 1 119 ? -9.895 -5.007 15.325 1.00 92.75 119 TYR A N 1
ATOM 989 C CA . TYR A 1 119 ? -10.779 -4.682 14.201 1.00 92.75 119 TYR A CA 1
ATOM 990 C C . TYR A 1 119 ? -10.040 -4.688 12.861 1.00 92.75 119 TYR A C 1
ATOM 992 O O . TYR A 1 119 ? -8.831 -4.474 12.774 1.00 92.75 119 TYR A O 1
ATOM 1000 N N . ILE A 1 120 ? -10.797 -4.902 11.790 1.00 92.12 120 ILE A N 1
ATOM 1001 C CA . ILE A 1 120 ? -10.394 -4.568 10.427 1.00 92.12 120 ILE A CA 1
ATOM 1002 C C . ILE A 1 120 ? -11.237 -3.378 9.997 1.00 92.12 120 ILE A C 1
ATOM 1004 O O . ILE A 1 120 ? -12.465 -3.482 9.917 1.00 92.12 120 ILE A O 1
ATOM 1008 N N . ILE A 1 121 ? -10.574 -2.265 9.707 1.00 93.81 121 ILE A N 1
ATOM 1009 C CA . ILE A 1 121 ? -11.203 -1.001 9.352 1.00 93.81 121 ILE A CA 1
ATOM 1010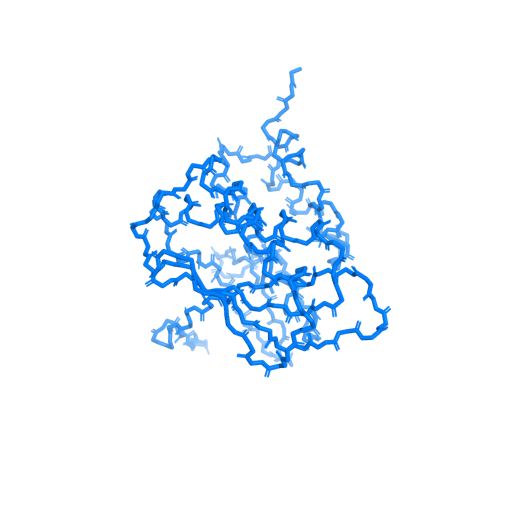 C C . ILE A 1 121 ? -10.829 -0.580 7.936 1.00 93.81 121 ILE A C 1
ATOM 1012 O O . ILE A 1 121 ? -9.680 -0.693 7.498 1.00 93.81 121 ILE A O 1
ATOM 1016 N N . LYS A 1 122 ? -11.833 -0.085 7.222 1.00 92.75 122 LYS A N 1
ATOM 1017 C CA . LYS A 1 122 ? -11.679 0.599 5.944 1.00 92.75 122 LYS A CA 1
ATOM 1018 C C . LYS A 1 122 ? -11.496 2.086 6.219 1.00 92.75 122 LYS A C 1
ATOM 1020 O O . LYS A 1 122 ? -12.306 2.650 6.939 1.00 92.75 122 LYS A O 1
ATOM 1025 N N . LEU A 1 123 ? -10.498 2.699 5.601 1.00 92.75 123 LEU A N 1
ATOM 1026 C CA . LEU A 1 123 ? -10.308 4.143 5.502 1.00 92.75 123 LEU A CA 1
ATOM 1027 C C . LEU A 1 123 ? -10.799 4.621 4.128 1.00 92.75 123 LEU A C 1
ATOM 1029 O O . LEU A 1 123 ? -10.482 4.014 3.101 1.00 92.75 123 LEU A O 1
ATOM 1033 N N . LYS A 1 124 ? -11.549 5.720 4.102 1.00 90.94 124 LYS A N 1
ATOM 1034 C CA . LYS A 1 124 ? -11.957 6.427 2.888 1.00 90.94 124 LYS A CA 1
ATOM 1035 C C . LYS A 1 124 ? -11.733 7.928 3.069 1.00 90.94 124 LYS A C 1
ATOM 1037 O O . LYS A 1 124 ? -12.121 8.501 4.081 1.00 90.94 124 LYS A O 1
ATOM 1042 N N . ILE A 1 125 ? -11.116 8.552 2.070 1.00 87.69 125 ILE A N 1
ATOM 1043 C CA . ILE A 1 125 ? -11.001 10.009 1.968 1.00 87.69 125 ILE A CA 1
ATOM 1044 C C . ILE A 1 125 ? -12.177 10.501 1.121 1.00 87.69 125 ILE A C 1
ATOM 1046 O O . ILE A 1 125 ? -12.360 10.037 -0.004 1.00 87.69 125 ILE A O 1
ATOM 1050 N N . LEU A 1 126 ? -13.006 11.379 1.682 1.00 87.50 126 LEU A N 1
ATOM 1051 C CA . LEU A 1 126 ? -14.206 11.922 1.035 1.00 87.50 126 LEU A CA 1
ATOM 1052 C C . LEU A 1 126 ? -13.931 13.242 0.316 1.00 87.50 126 LEU A C 1
ATOM 1054 O O . LEU A 1 126 ? -14.546 13.518 -0.710 1.00 87.50 126 LEU A O 1
ATOM 1058 N N . ASN A 1 127 ? -13.001 14.037 0.842 1.00 81.31 127 ASN A N 1
ATOM 1059 C CA . ASN A 1 127 ? -12.585 15.306 0.265 1.00 81.31 127 ASN A CA 1
ATOM 1060 C C . ASN A 1 127 ? -11.061 15.310 0.129 1.00 81.31 127 ASN A C 1
ATOM 1062 O O . ASN A 1 127 ? -10.375 14.982 1.087 1.00 81.31 127 ASN A O 1
ATOM 1066 N N . ALA A 1 128 ? -10.537 15.655 -1.049 1.00 69.81 128 ALA A N 1
ATOM 1067 C CA . ALA A 1 128 ? -9.097 15.713 -1.308 1.00 69.81 128 ALA A CA 1
ATOM 1068 C C . ALA A 1 128 ? -8.452 17.046 -0.877 1.00 69.81 128 ALA A C 1
ATOM 1070 O O . ALA A 1 128 ? -7.227 17.154 -0.884 1.00 69.81 128 ALA A O 1
ATOM 1071 N N . ASP A 1 129 ? -9.258 18.047 -0.512 1.00 75.56 129 ASP A N 1
ATOM 1072 C CA . ASP A 1 129 ? -8.819 19.364 -0.043 1.00 75.56 129 ASP A CA 1
ATOM 1073 C C . ASP A 1 129 ? -8.896 19.452 1.485 1.00 75.56 129 ASP A C 1
ATOM 1075 O O . ASP A 1 129 ? -9.663 20.235 2.043 1.00 75.56 129 ASP A O 1
ATOM 1079 N N . PHE A 1 130 ? -8.118 18.622 2.179 1.00 77.50 130 PHE A N 1
ATOM 1080 C CA . PHE A 1 130 ? -8.019 18.669 3.637 1.00 77.50 130 PHE A CA 1
ATOM 1081 C C . PHE A 1 130 ? -6.568 18.794 4.095 1.00 77.50 130 PHE A C 1
ATOM 1083 O O . PHE A 1 130 ? -5.633 18.471 3.363 1.00 77.50 130 PHE A O 1
ATOM 1090 N N . ASP A 1 131 ? -6.390 19.305 5.311 1.00 84.94 131 ASP A N 1
ATOM 1091 C CA . ASP A 1 131 ? -5.075 19.532 5.898 1.00 84.94 131 ASP A CA 1
ATOM 1092 C C . ASP A 1 131 ? -4.307 18.209 6.084 1.00 84.94 131 ASP A C 1
ATOM 1094 O O . ASP A 1 131 ? -4.739 17.310 6.808 1.00 84.94 131 ASP A O 1
ATOM 1098 N N . THR A 1 132 ? -3.150 18.095 5.431 1.00 87.88 132 THR A N 1
ATOM 1099 C CA . THR A 1 132 ? -2.264 16.926 5.510 1.00 87.88 132 THR A CA 1
ATOM 1100 C C . THR A 1 132 ? -1.122 17.108 6.519 1.00 87.88 132 THR A C 1
ATOM 1102 O O . THR A 1 132 ? -0.116 16.400 6.438 1.00 87.88 132 THR A O 1
ATOM 1105 N N . SER A 1 133 ? -1.235 18.067 7.443 1.00 90.44 133 SER A N 1
ATOM 1106 C CA . SER A 1 133 ? -0.255 18.317 8.501 1.00 90.44 133 SER A CA 1
ATOM 1107 C C . SER A 1 133 ? -0.150 17.171 9.516 1.00 90.44 133 SER A C 1
ATOM 1109 O O . SER A 1 133 ? -1.048 16.336 9.679 1.00 90.44 133 SER A O 1
ATOM 1111 N N . ASP A 1 134 ? 0.965 17.149 10.245 1.00 89.06 134 ASP A N 1
ATOM 1112 C CA . ASP A 1 134 ? 1.230 16.163 11.298 1.00 89.06 134 ASP A CA 1
ATOM 1113 C C . ASP A 1 134 ? 0.304 16.339 12.503 1.00 89.06 134 ASP A C 1
ATOM 1115 O O . ASP A 1 134 ? -0.142 15.354 13.093 1.00 89.06 134 ASP A O 1
ATOM 1119 N N . GLU A 1 135 ? -0.038 17.586 12.829 1.00 91.94 135 GLU A N 1
ATOM 1120 C CA . GLU A 1 135 ? -1.031 17.914 13.853 1.00 91.94 135 GLU A CA 1
ATOM 1121 C C . GLU A 1 135 ? -2.390 17.320 13.487 1.00 91.94 135 GLU A C 1
ATOM 1123 O O . GLU A 1 135 ? -3.053 16.684 14.315 1.00 91.94 135 GLU A O 1
ATOM 1128 N N . LYS A 1 136 ? -2.776 17.449 12.212 1.00 93.00 136 LYS A N 1
ATOM 1129 C CA . LYS A 1 136 ? -4.023 16.884 11.715 1.00 93.00 136 LYS A CA 1
ATOM 1130 C C . LYS A 1 136 ? -4.018 15.368 11.762 1.00 93.00 136 LYS A C 1
ATOM 1132 O O . LYS A 1 136 ? -4.968 14.769 12.269 1.00 93.00 136 LYS A O 1
ATOM 1137 N N . LEU A 1 137 ? -2.935 14.748 11.295 1.00 93.75 137 LEU A N 1
ATOM 1138 C CA . LEU A 1 137 ? -2.738 13.303 11.377 1.00 93.75 137 LEU A CA 1
ATOM 1139 C C . LEU A 1 137 ? -2.877 12.805 12.821 1.00 93.75 137 LEU A C 1
ATOM 1141 O O . LEU A 1 137 ? -3.600 11.840 13.071 1.00 93.75 137 LEU A O 1
ATOM 1145 N N . PHE A 1 138 ? -2.223 13.472 13.775 1.00 94.44 138 PHE A N 1
ATOM 1146 C CA . PHE A 1 138 ? -2.305 13.122 15.189 1.00 94.44 138 PHE A CA 1
ATOM 1147 C C . PHE A 1 138 ? -3.742 13.219 15.711 1.00 94.44 138 PHE A C 1
ATOM 1149 O O . PHE A 1 138 ? -4.233 12.269 16.322 1.00 94.44 138 PHE A O 1
ATOM 1156 N N . SER A 1 139 ? -4.437 14.321 15.414 1.00 95.81 139 SER A N 1
ATOM 1157 C CA . SER A 1 139 ? -5.837 14.532 15.799 1.00 95.81 139 SER A CA 1
ATOM 1158 C C . SER A 1 139 ? -6.755 13.417 15.280 1.00 95.81 139 SER A C 1
ATOM 1160 O O . SER A 1 139 ? -7.527 12.833 16.043 1.00 95.81 139 SER A O 1
ATOM 1162 N N . ILE A 1 140 ? -6.618 13.035 14.007 1.00 96.06 140 ILE A N 1
ATOM 1163 C CA . ILE A 1 140 ? -7.401 11.949 13.399 1.00 96.06 140 ILE A CA 1
ATOM 1164 C C . ILE A 1 140 ? -7.140 10.611 14.092 1.00 96.06 140 ILE A C 1
ATOM 1166 O O . ILE A 1 140 ? -8.087 9.886 14.400 1.00 96.06 140 ILE A O 1
ATOM 1170 N N . VAL A 1 141 ? -5.877 10.281 14.374 1.00 97.00 141 VAL A N 1
ATOM 1171 C CA . VAL A 1 141 ? -5.521 9.032 15.066 1.00 97.00 141 VAL A CA 1
ATOM 1172 C C . VAL A 1 141 ? -6.077 9.013 16.493 1.00 97.00 141 VAL A C 1
ATOM 1174 O O . VAL A 1 141 ? -6.571 7.973 16.932 1.00 97.00 141 VAL A O 1
ATOM 1177 N N . GLN A 1 142 ? -6.062 10.142 17.210 1.00 97.56 142 GLN A N 1
ATOM 1178 C CA . GLN A 1 142 ? -6.680 10.232 18.539 1.00 97.56 142 GLN A CA 1
ATOM 1179 C C . GLN A 1 142 ? -8.201 10.077 18.476 1.00 97.56 142 GLN A C 1
ATOM 1181 O O . GLN A 1 142 ? -8.765 9.332 19.275 1.00 97.56 142 GLN A O 1
ATOM 1186 N N . ASN A 1 143 ? -8.867 10.703 17.504 1.00 97.56 143 ASN A N 1
ATOM 1187 C CA . ASN A 1 143 ? -10.308 10.540 17.300 1.00 97.56 143 ASN A CA 1
ATOM 1188 C C . ASN A 1 143 ? -10.675 9.084 16.994 1.00 97.56 143 ASN A C 1
ATOM 1190 O O . ASN A 1 143 ? -11.600 8.546 17.602 1.00 97.56 143 ASN A O 1
ATOM 1194 N N . LEU A 1 144 ? -9.905 8.420 16.126 1.00 97.56 144 LEU A N 1
ATOM 1195 C CA . LEU A 1 144 ? -10.066 6.995 15.845 1.00 97.56 144 LEU A CA 1
ATOM 1196 C C . LEU A 1 144 ? -9.894 6.154 17.117 1.00 97.56 144 LEU A C 1
ATOM 1198 O O . LEU A 1 144 ? -10.740 5.315 17.418 1.00 97.56 144 LEU A O 1
ATOM 1202 N N . LYS A 1 145 ? -8.832 6.395 17.893 1.00 97.69 145 LYS A N 1
ATOM 1203 C CA . LYS A 1 145 ? -8.568 5.686 19.153 1.00 97.69 145 LYS A CA 1
ATOM 1204 C C . LYS A 1 145 ? -9.704 5.869 20.159 1.00 97.69 145 LYS A C 1
ATOM 1206 O O . LYS A 1 145 ? -10.166 4.887 20.737 1.00 97.69 145 LYS A O 1
ATOM 1211 N N . ASN A 1 146 ? -10.153 7.103 20.365 1.00 97.69 146 ASN A N 1
ATOM 1212 C CA . ASN A 1 146 ? -11.242 7.426 21.283 1.00 97.69 146 ASN A CA 1
ATOM 1213 C C . ASN A 1 146 ? -12.541 6.746 20.855 1.00 97.69 146 ASN A C 1
ATOM 1215 O O . ASN A 1 146 ? -13.207 6.125 21.681 1.00 97.69 146 ASN A O 1
ATOM 1219 N N . TRP A 1 147 ? -12.865 6.795 19.561 1.00 97.75 147 TRP A N 1
ATOM 1220 C CA . TRP A 1 147 ? -14.029 6.108 19.019 1.00 97.75 147 TRP A CA 1
ATOM 1221 C C . TRP A 1 147 ? -13.953 4.601 19.261 1.00 97.75 147 TRP A C 1
ATOM 1223 O O . TRP A 1 147 ? -14.884 4.047 19.835 1.00 97.75 147 TRP A O 1
ATOM 1233 N N . LEU A 1 148 ? -12.839 3.944 18.922 1.00 96.56 148 LEU A N 1
ATOM 1234 C CA . LEU A 1 148 ? -12.652 2.502 19.140 1.00 96.56 148 LEU A CA 1
ATOM 1235 C C . LEU A 1 148 ? -12.656 2.095 20.626 1.00 96.56 148 LEU A C 1
ATOM 1237 O O . LEU A 1 148 ? -12.901 0.930 20.929 1.00 96.56 148 LEU A O 1
ATOM 1241 N N . SER A 1 149 ? -12.399 3.036 21.541 1.00 96.00 149 SER A N 1
ATOM 1242 C CA . SER A 1 149 ? -12.356 2.791 22.991 1.00 96.00 149 SER A CA 1
ATOM 1243 C C . SER A 1 149 ? -13.690 3.033 23.699 1.00 96.00 149 SER A C 1
ATOM 1245 O O . SER A 1 149 ? -13.872 2.545 24.810 1.00 96.00 149 SER A O 1
ATOM 1247 N N . SER A 1 150 ? -14.601 3.818 23.114 1.00 94.50 150 SER A N 1
ATOM 1248 C CA . SER A 1 150 ? -15.809 4.279 23.815 1.00 94.50 150 SER A CA 1
ATOM 1249 C C . SER A 1 150 ? -16.843 3.176 24.037 1.00 94.50 150 SER A C 1
ATOM 1251 O O . SER A 1 150 ? -17.535 3.165 25.051 1.00 94.50 150 SER A O 1
ATOM 1253 N N . SER A 1 151 ? -16.948 2.248 23.090 1.00 91.75 151 SER A N 1
ATOM 1254 C CA . SER A 1 151 ? -17.854 1.104 23.136 1.00 91.75 151 SER A CA 1
ATOM 1255 C C . SER A 1 151 ? -17.366 0.020 22.172 1.00 91.75 151 SER A C 1
ATOM 1257 O O . SER A 1 151 ? -16.670 0.352 21.202 1.00 91.75 151 SER A O 1
ATOM 1259 N N . PRO A 1 152 ? -17.760 -1.252 22.373 1.00 93.44 152 PRO A N 1
ATOM 1260 C CA . PRO A 1 152 ? -17.624 -2.270 21.338 1.00 93.44 152 PRO A CA 1
ATOM 1261 C C . PRO A 1 152 ? -18.235 -1.773 20.027 1.00 93.44 152 PRO A C 1
ATOM 1263 O O . PRO A 1 152 ? -19.270 -1.102 20.052 1.00 93.44 152 PRO A O 1
ATOM 1266 N N . LYS A 1 153 ? -17.567 -2.065 18.909 1.00 96.06 153 LYS A N 1
ATOM 1267 C CA . LYS A 1 153 ? -18.039 -1.683 17.577 1.00 96.06 153 LYS A CA 1
ATOM 1268 C C . LYS A 1 153 ? -18.614 -2.867 16.835 1.00 96.06 153 LYS A C 1
ATOM 1270 O O . LYS A 1 153 ? -18.079 -3.975 16.910 1.00 96.06 153 LYS A O 1
ATOM 1275 N N . GLU A 1 154 ? -19.668 -2.598 16.087 1.00 96.25 154 GLU A N 1
ATOM 1276 C CA . GLU A 1 154 ? -20.319 -3.556 15.213 1.00 96.25 154 GLU A CA 1
ATOM 1277 C C . GLU A 1 154 ? -19.795 -3.429 13.782 1.00 96.25 154 GLU A C 1
ATOM 1279 O O . GLU A 1 154 ? -19.206 -2.425 13.375 1.00 96.25 154 GLU A O 1
ATOM 1284 N N . ILE A 1 155 ? -19.965 -4.492 12.997 1.00 96.50 155 ILE A N 1
ATOM 1285 C CA . ILE A 1 155 ? -19.616 -4.455 11.577 1.00 96.50 155 ILE A CA 1
ATOM 1286 C C . ILE A 1 155 ? -20.544 -3.459 10.884 1.00 96.50 155 ILE A C 1
ATOM 1288 O O . ILE A 1 155 ? -21.759 -3.585 10.965 1.00 96.50 155 ILE A O 1
ATOM 1292 N N . GLY A 1 156 ? -19.958 -2.514 10.151 1.00 95.88 156 GLY A N 1
ATOM 1293 C CA . GLY A 1 156 ? -20.689 -1.426 9.511 1.00 95.88 156 GLY A CA 1
ATOM 1294 C C . GLY A 1 156 ? -20.669 -0.120 10.296 1.00 95.88 156 GLY A C 1
ATOM 1295 O O . GLY A 1 156 ? -21.002 0.895 9.700 1.00 95.88 156 GLY A O 1
ATOM 1296 N N . ASP A 1 157 ? -20.214 -0.107 11.555 1.00 97.81 157 ASP A N 1
ATOM 1297 C CA . ASP A 1 157 ? -20.064 1.141 12.307 1.00 97.81 157 ASP A CA 1
ATOM 1298 C C . ASP A 1 157 ? -19.104 2.100 11.600 1.00 97.81 157 ASP A C 1
ATOM 1300 O O . ASP A 1 157 ? -18.029 1.701 11.128 1.00 97.81 157 ASP A O 1
ATOM 1304 N N . GLU A 1 158 ? -19.480 3.377 11.583 1.00 97.81 158 GLU A N 1
ATOM 1305 C CA . GLU A 1 158 ? -18.761 4.439 10.889 1.00 97.81 158 GLU A CA 1
ATOM 1306 C C . GLU A 1 158 ? -18.295 5.539 11.847 1.00 97.81 158 GLU A C 1
ATOM 1308 O O . GLU A 1 158 ? -18.985 5.931 12.790 1.00 97.81 158 GLU A O 1
ATOM 1313 N N . LEU A 1 159 ? -17.101 6.058 11.573 1.00 97.38 159 LEU A N 1
ATOM 1314 C CA . LEU A 1 159 ? -16.567 7.275 12.163 1.00 97.38 159 LEU A CA 1
ATOM 1315 C C . LEU A 1 159 ? -16.276 8.260 11.043 1.00 97.38 159 LEU A C 1
ATOM 1317 O O . LEU A 1 159 ? -15.345 8.060 10.262 1.00 97.38 159 LEU A O 1
ATOM 1321 N N . LEU A 1 160 ? -17.042 9.345 11.015 1.00 96.50 160 LEU A N 1
ATOM 1322 C CA . LEU A 1 160 ? -16.808 10.471 10.127 1.00 96.50 160 LEU A CA 1
ATOM 1323 C C . LEU A 1 160 ? -16.063 11.572 10.883 1.00 96.50 160 LEU A C 1
ATOM 1325 O O . LEU A 1 160 ? -16.556 12.094 11.881 1.00 96.50 160 LEU A O 1
ATOM 1329 N N . ILE A 1 161 ? -14.885 11.943 10.392 1.00 93.94 161 ILE A N 1
ATOM 1330 C CA . ILE A 1 161 ? -14.068 13.025 10.940 1.00 93.94 161 ILE A CA 1
ATOM 1331 C C . ILE A 1 161 ? -14.109 14.186 9.955 1.00 93.94 161 ILE A C 1
ATOM 1333 O O . ILE A 1 161 ? -13.630 14.081 8.822 1.00 93.94 161 ILE A O 1
ATOM 1337 N N . GLU A 1 162 ? -14.708 15.290 10.407 1.00 89.06 162 GLU A N 1
ATOM 1338 C CA . GLU A 1 162 ? -14.729 16.582 9.708 1.00 89.06 162 GLU A CA 1
ATOM 1339 C C . GLU A 1 162 ? -15.180 16.502 8.241 1.00 89.06 162 GLU A C 1
ATOM 1341 O O . GLU A 1 162 ? -14.639 17.177 7.366 1.00 89.06 162 GLU A O 1
ATOM 1346 N N . HIS A 1 163 ? -16.134 15.613 7.952 1.00 88.19 163 HIS A N 1
ATOM 1347 C CA . HIS A 1 163 ? -16.671 15.372 6.604 1.00 88.19 163 HIS A CA 1
ATOM 1348 C C . HIS A 1 163 ? -15.620 15.031 5.529 1.00 88.19 163 HIS A C 1
ATOM 1350 O O . HIS A 1 163 ? -15.927 15.035 4.339 1.00 88.19 163 HIS A O 1
ATOM 1356 N N . SER A 1 164 ? -14.391 14.715 5.937 1.00 89.88 164 SER A N 1
ATOM 1357 C CA . SER A 1 164 ? -13.249 14.535 5.037 1.00 89.88 164 SER A CA 1
ATOM 1358 C C . SER A 1 164 ? -12.711 13.114 5.089 1.00 89.88 164 SER A C 1
ATOM 1360 O O . SER A 1 164 ? -12.223 12.606 4.081 1.00 89.88 164 SER A O 1
ATOM 1362 N N . ILE A 1 165 ? -12.826 12.453 6.243 1.00 92.50 165 ILE A N 1
ATOM 1363 C CA . ILE A 1 165 ? -12.291 11.112 6.469 1.00 92.50 165 ILE A CA 1
ATOM 1364 C C . ILE A 1 165 ? -13.357 10.232 7.099 1.00 92.50 165 ILE A C 1
ATOM 1366 O O . ILE A 1 165 ? -13.957 10.595 8.106 1.00 92.50 165 ILE A O 1
ATOM 1370 N N . GLU A 1 166 ? -13.538 9.051 6.530 1.00 95.56 166 GLU A N 1
ATOM 1371 C CA . GLU A 1 166 ? -14.456 8.030 7.011 1.00 95.56 166 GLU A CA 1
ATOM 1372 C C . GLU A 1 166 ? -13.674 6.760 7.352 1.00 95.56 166 GLU A C 1
ATOM 1374 O O . GLU A 1 166 ? -12.890 6.251 6.541 1.00 95.56 166 GLU A O 1
ATOM 1379 N N . PHE A 1 167 ? -13.907 6.237 8.553 1.00 96.69 167 PHE A N 1
ATOM 1380 C CA . PHE A 1 167 ? -13.508 4.890 8.934 1.00 96.69 167 PHE A CA 1
ATOM 1381 C C . PHE A 1 167 ? -14.745 4.011 9.070 1.00 96.69 167 PHE A C 1
ATOM 1383 O O . PHE A 1 167 ? -15.701 4.412 9.721 1.00 96.69 167 PHE A O 1
ATOM 1390 N N . THR A 1 168 ? -14.709 2.797 8.526 1.00 97.06 168 THR A N 1
ATOM 1391 C CA . THR A 1 168 ? -15.799 1.819 8.671 1.00 97.06 168 THR A CA 1
ATOM 1392 C C . THR A 1 168 ? -15.270 0.507 9.230 1.00 97.06 168 THR A C 1
ATOM 1394 O O . THR A 1 168 ? -14.304 -0.042 8.687 1.00 97.06 168 THR A O 1
ATOM 1397 N N . ILE A 1 169 ? -15.929 -0.066 10.238 1.00 96.81 169 ILE A N 1
ATOM 1398 C CA . ILE A 1 169 ? -15.641 -1.435 10.680 1.00 96.81 169 ILE A CA 1
ATOM 1399 C C . ILE A 1 169 ? -16.089 -2.415 9.598 1.00 96.81 169 ILE A C 1
ATOM 1401 O O . ILE A 1 169 ? -17.249 -2.447 9.193 1.00 96.81 169 ILE A O 1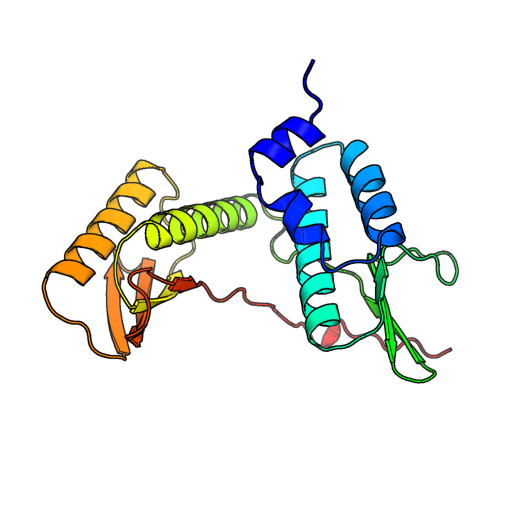
ATOM 1405 N N . LYS A 1 170 ? -15.168 -3.250 9.125 1.00 93.44 170 LYS A N 1
ATOM 1406 C CA . LYS A 1 170 ? -15.459 -4.288 8.126 1.00 93.44 170 LYS A CA 1
ATOM 1407 C C . LYS A 1 170 ? -15.452 -5.685 8.707 1.00 93.44 170 LYS A C 1
ATOM 1409 O O . LYS A 1 170 ? -16.132 -6.560 8.183 1.00 93.44 170 LYS A O 1
ATOM 1414 N N . LYS A 1 171 ? -14.686 -5.903 9.773 1.00 91.81 171 LYS A N 1
ATOM 1415 C CA . LYS A 1 171 ? -14.625 -7.189 10.462 1.00 91.81 171 LYS A CA 1
ATOM 1416 C C . LYS A 1 171 ? -14.118 -7.008 11.886 1.00 91.81 171 LYS A C 1
ATOM 1418 O O . LYS A 1 171 ? -13.282 -6.144 12.138 1.00 91.81 171 LYS A O 1
ATOM 1423 N N . ILE A 1 172 ? -14.567 -7.880 12.779 1.00 92.75 172 ILE A N 1
ATOM 1424 C CA . ILE A 1 172 ? -14.001 -8.058 14.117 1.00 92.75 172 ILE A CA 1
ATOM 1425 C C . ILE A 1 172 ? -13.080 -9.281 14.058 1.00 92.75 172 ILE A C 1
ATOM 1427 O O . ILE A 1 172 ? -13.488 -10.360 13.626 1.00 92.75 172 ILE A O 1
ATOM 1431 N N . ASN A 1 173 ? -11.812 -9.106 14.413 1.00 85.19 173 ASN A N 1
ATOM 1432 C CA . ASN A 1 173 ? -10.792 -10.143 14.362 1.00 85.19 173 ASN A CA 1
ATOM 1433 C C . ASN A 1 173 ? -10.574 -10.745 15.753 1.00 85.19 173 ASN A C 1
ATOM 1435 O O . ASN A 1 173 ? -9.764 -10.258 16.528 1.00 85.19 173 ASN A O 1
ATOM 1439 N N . THR A 1 174 ? -11.252 -11.842 16.073 1.00 84.75 174 THR A N 1
ATOM 1440 C CA . THR A 1 174 ? -11.139 -12.489 17.394 1.00 84.75 174 THR A CA 1
ATOM 1441 C C . THR A 1 174 ? -9.744 -13.034 17.708 1.00 84.75 174 THR A C 1
ATOM 1443 O O . THR A 1 174 ? -9.432 -13.261 18.873 1.00 84.75 174 THR A O 1
ATOM 1446 N N . ASN A 1 175 ? -8.896 -13.226 16.694 1.00 81.44 175 ASN A N 1
ATOM 1447 C CA . ASN A 1 175 ? -7.614 -13.923 16.821 1.00 81.44 175 ASN A CA 1
ATOM 1448 C C . ASN A 1 175 ? -6.408 -12.974 16.890 1.00 81.44 175 ASN A C 1
ATOM 1450 O O . ASN A 1 175 ? -5.271 -13.433 16.948 1.00 81.44 175 ASN A O 1
ATOM 1454 N N . SER A 1 176 ? -6.624 -11.658 16.848 1.00 80.06 176 SER A N 1
ATOM 1455 C CA . SER A 1 176 ? -5.551 -10.662 16.855 1.00 80.06 176 SER A CA 1
ATOM 1456 C C . SER A 1 176 ? -5.955 -9.439 17.660 1.00 80.06 176 SER A C 1
ATOM 1458 O O . SER A 1 176 ? -7.110 -9.031 17.637 1.00 80.06 176 SER A O 1
ATOM 1460 N N . LYS A 1 177 ? -4.988 -8.817 18.335 1.00 84.56 177 LYS A N 1
ATOM 1461 C CA . LYS A 1 177 ? -5.168 -7.520 19.006 1.00 84.56 177 LYS A CA 1
ATOM 1462 C C . LYS A 1 177 ? -4.715 -6.342 18.140 1.00 84.56 177 LYS A C 1
ATOM 1464 O O . LYS A 1 177 ? -4.666 -5.216 18.623 1.00 84.56 177 LYS A O 1
ATOM 1469 N N . HIS A 1 178 ? -4.363 -6.601 16.883 1.00 82.00 178 HIS A N 1
ATOM 1470 C CA . HIS A 1 178 ? -3.841 -5.594 15.969 1.00 82.00 178 HIS A CA 1
ATOM 1471 C C . HIS A 1 178 ? -4.932 -5.035 15.065 1.00 82.00 178 HIS A C 1
ATOM 1473 O O . HIS A 1 178 ? -5.680 -5.793 14.437 1.00 82.00 178 HIS A O 1
ATOM 1479 N N . LEU A 1 179 ? -4.963 -3.704 14.957 1.00 84.25 179 LEU A N 1
ATOM 1480 C CA . LEU A 1 179 ? -5.878 -3.008 14.068 1.00 84.25 179 LEU A CA 1
ATOM 1481 C C . LEU A 1 179 ? -5.368 -3.147 12.638 1.00 84.25 179 LEU A C 1
ATOM 1483 O O . LEU A 1 179 ? -4.268 -2.703 12.315 1.00 84.25 179 LEU A O 1
ATOM 1487 N N . ILE A 1 180 ? -6.177 -3.718 11.752 1.00 82.56 180 ILE A N 1
ATOM 1488 C CA . ILE A 1 180 ? -5.872 -3.726 10.321 1.00 82.56 180 ILE A CA 1
ATOM 1489 C C . ILE A 1 180 ? -6.605 -2.553 9.689 1.00 82.56 180 ILE A C 1
ATOM 1491 O O . ILE A 1 180 ? -7.816 -2.601 9.506 1.00 82.56 180 ILE A O 1
ATOM 1495 N N . CYS A 1 181 ? -5.868 -1.505 9.336 1.00 86.12 181 CYS A N 1
ATOM 1496 C CA . CYS A 1 181 ? -6.395 -0.387 8.561 1.00 86.12 181 CYS A CA 1
ATOM 1497 C C . CYS A 1 181 ? -5.987 -0.529 7.091 1.00 86.12 181 CYS A C 1
ATOM 1499 O O . CYS A 1 181 ? -4.810 -0.776 6.796 1.00 86.12 181 CYS A O 1
ATOM 1501 N N . TYR A 1 182 ? -6.939 -0.385 6.171 1.00 81.44 182 TYR A N 1
ATOM 1502 C CA . TYR A 1 182 ? -6.677 -0.335 4.734 1.00 81.44 182 TYR A CA 1
ATOM 1503 C C . TYR A 1 182 ? -7.490 0.777 4.072 1.00 81.44 182 TYR A C 1
ATOM 1505 O O . TYR A 1 182 ? -8.651 0.988 4.405 1.00 81.44 182 TYR A O 1
ATOM 1513 N N . SER A 1 183 ? -6.887 1.467 3.109 1.00 79.44 183 SER A N 1
ATOM 1514 C CA . SER A 1 183 ? -7.593 2.363 2.193 1.00 79.44 183 SER A CA 1
ATOM 1515 C C . SER A 1 183 ? -7.765 1.655 0.852 1.00 79.44 183 SER A C 1
ATOM 1517 O O . SER A 1 183 ? -6.906 0.851 0.473 1.00 79.44 183 SER A O 1
ATOM 1519 N N . TYR A 1 184 ? -8.857 1.922 0.130 1.00 61.00 184 TYR A N 1
ATOM 1520 C CA . TYR A 1 184 ? -8.931 1.485 -1.262 1.00 61.00 184 TYR A CA 1
ATOM 1521 C C . TYR A 1 184 ? -7.867 2.256 -2.030 1.00 61.00 184 TYR A C 1
ATOM 1523 O O . TYR A 1 184 ? -8.007 3.445 -2.306 1.00 61.00 184 TYR A O 1
ATOM 1531 N N . ARG A 1 185 ? -6.807 1.541 -2.398 1.00 50.62 185 ARG A N 1
ATOM 1532 C CA . ARG A 1 185 ? -6.071 1.850 -3.612 1.00 50.62 185 ARG A CA 1
ATOM 1533 C C . ARG A 1 185 ? -7.104 1.736 -4.729 1.00 50.62 185 ARG A C 1
ATOM 1535 O O . ARG A 1 185 ? -7.515 0.628 -5.066 1.00 50.62 185 ARG A O 1
ATOM 1542 N N . LEU A 1 186 ? -7.599 2.858 -5.238 1.00 39.38 186 LEU A N 1
ATOM 1543 C CA . LEU A 1 186 ? -8.229 2.852 -6.548 1.00 39.38 186 LEU A CA 1
ATOM 1544 C C . LEU A 1 186 ? -7.119 2.442 -7.517 1.00 39.38 186 LEU A C 1
ATOM 1546 O O . LEU A 1 186 ? -6.301 3.260 -7.926 1.00 39.38 186 LEU A O 1
ATOM 1550 N N . ILE A 1 187 ? -7.050 1.149 -7.836 1.00 40.47 187 ILE A N 1
ATOM 1551 C CA . ILE A 1 187 ? -6.523 0.744 -9.131 1.00 40.47 187 ILE A CA 1
ATOM 1552 C C . ILE A 1 187 ? -7.587 1.244 -10.102 1.00 40.47 187 ILE A C 1
ATOM 1554 O O . ILE A 1 187 ? -8.580 0.567 -10.361 1.00 40.47 187 ILE A O 1
ATOM 1558 N N . GLU A 1 188 ? -7.444 2.495 -10.532 1.00 35.72 188 GLU A N 1
ATOM 1559 C CA . GLU A 1 188 ? -8.223 3.029 -11.637 1.00 35.72 188 GLU A CA 1
ATOM 1560 C C . GLU A 1 188 ? -7.764 2.294 -12.893 1.00 35.72 188 GLU A C 1
ATOM 1562 O O . GLU A 1 188 ? -6.807 2.655 -13.577 1.00 35.72 188 GLU A O 1
ATOM 1567 N N . PHE A 1 189 ? -8.431 1.181 -13.148 1.00 36.97 189 PHE A N 1
ATOM 1568 C CA . PHE A 1 189 ? -8.316 0.460 -14.389 1.00 36.97 189 PHE A CA 1
ATOM 1569 C C . PHE A 1 189 ? -9.026 1.281 -15.468 1.00 36.97 189 PHE A C 1
ATOM 1571 O O . PHE A 1 189 ? -10.229 1.512 -15.367 1.00 36.97 189 PHE A O 1
ATOM 1578 N N . LYS A 1 190 ? -8.274 1.754 -16.467 1.00 40.16 190 LYS A N 1
ATOM 1579 C CA . LYS A 1 190 ? -8.813 2.412 -17.666 1.00 40.16 190 LYS A CA 1
ATOM 1580 C C . LYS A 1 190 ? -8.842 1.382 -18.793 1.00 40.16 190 LYS A C 1
ATOM 1582 O O . LYS A 1 190 ? -7.787 1.161 -19.394 1.00 40.16 190 LYS A O 1
ATOM 1587 N N . PRO A 1 191 ? -9.989 0.728 -19.059 1.00 41.19 191 PRO A N 1
ATOM 1588 C CA . PRO A 1 191 ? -10.079 -0.338 -20.056 1.00 41.19 191 PRO A CA 1
ATOM 1589 C C . PRO A 1 191 ? -9.587 0.123 -21.429 1.00 41.19 191 PRO A C 1
ATOM 1591 O O . PRO A 1 191 ? -8.954 -0.647 -22.142 1.00 41.19 191 PRO A O 1
ATOM 1594 N N . GLU A 1 192 ? -9.790 1.404 -21.762 1.00 40.84 192 GLU A N 1
ATOM 1595 C CA . GLU A 1 192 ? -9.338 2.017 -23.014 1.00 40.84 192 GLU A CA 1
ATOM 1596 C C . GLU A 1 192 ? -7.811 2.051 -23.216 1.00 40.84 192 GLU A C 1
ATOM 1598 O O . GLU A 1 192 ? -7.353 2.393 -24.303 1.00 40.84 192 GLU A O 1
ATOM 1603 N N . LYS A 1 193 ? -7.011 1.723 -22.193 1.00 41.34 193 LYS A N 1
ATOM 1604 C CA . LYS A 1 193 ? -5.547 1.628 -22.295 1.00 41.34 193 LYS A CA 1
ATOM 1605 C C . LYS A 1 193 ? -5.026 0.200 -22.434 1.00 41.34 193 LYS A C 1
ATOM 1607 O O . LYS A 1 193 ? -3.817 0.030 -22.578 1.00 41.34 193 LYS A O 1
ATOM 1612 N N . ILE A 1 194 ? -5.894 -0.814 -22.397 1.00 45.12 194 ILE A N 1
ATOM 1613 C CA . ILE A 1 194 ? -5.489 -2.158 -22.802 1.00 45.12 194 ILE A CA 1
ATOM 1614 C C . ILE A 1 194 ? -5.370 -2.161 -24.319 1.00 45.12 194 ILE A C 1
ATOM 1616 O O . ILE A 1 194 ? -6.363 -2.055 -25.035 1.00 45.12 194 ILE A O 1
ATOM 1620 N N . ILE A 1 195 ? -4.140 -2.300 -24.795 1.00 48.38 195 ILE A N 1
ATOM 1621 C CA . ILE A 1 195 ? -3.841 -2.487 -26.207 1.00 48.38 195 ILE A CA 1
ATOM 1622 C C . ILE A 1 195 ? -3.430 -3.946 -26.363 1.00 48.38 195 ILE A C 1
ATOM 1624 O O . ILE A 1 195 ? -2.414 -4.370 -25.813 1.00 48.38 195 ILE A O 1
ATOM 1628 N N . GLN A 1 196 ? -4.229 -4.720 -27.092 1.00 43.53 196 GLN A N 1
ATOM 1629 C CA . GLN A 1 196 ? -3.771 -6.002 -27.607 1.00 43.53 196 GLN A CA 1
ATOM 1630 C C . GLN A 1 196 ? -2.820 -5.700 -28.765 1.00 43.53 196 GLN A C 1
ATOM 1632 O O . GLN A 1 196 ? -3.205 -5.049 -29.735 1.00 43.53 196 GLN A O 1
ATOM 1637 N N . LEU A 1 197 ? -1.557 -6.096 -28.624 1.00 41.38 197 LEU A N 1
ATOM 1638 C CA . LEU A 1 197 ? -0.593 -5.996 -29.712 1.00 41.38 197 LEU A CA 1
ATOM 1639 C C . LEU A 1 197 ? -0.826 -7.189 -30.639 1.00 41.38 197 LEU A C 1
ATOM 1641 O O . LEU A 1 197 ? -0.552 -8.326 -30.258 1.00 41.38 197 LEU A O 1
ATOM 1645 N N . ASP A 1 198 ? -1.362 -6.925 -31.828 1.00 38.22 198 ASP A N 1
ATOM 1646 C CA . ASP A 1 198 ? -1.411 -7.916 -32.899 1.00 38.22 198 ASP A CA 1
ATOM 1647 C C . ASP A 1 198 ? 0.013 -8.089 -33.450 1.00 38.22 198 ASP A C 1
ATOM 1649 O O . ASP A 1 198 ? 0.624 -7.123 -33.920 1.00 38.22 198 ASP A O 1
ATOM 1653 N N . TYR A 1 199 ? 0.551 -9.306 -33.342 1.00 42.59 199 TYR A N 1
ATOM 1654 C CA . TYR A 1 199 ? 1.831 -9.713 -33.929 1.00 42.59 199 TYR A CA 1
ATOM 1655 C C . TYR A 1 199 ? 1.600 -10.661 -35.101 1.00 42.59 199 TYR A C 1
ATOM 1657 O O . TYR A 1 199 ? 0.769 -11.586 -34.951 1.00 42.59 199 TYR A O 1
#

pLDDT: mean 83.46, std 14.28, range [35.72, 97.81]

Foldseek 3Di:
DDQPLNVVCVVVVCVLVLCVLDDPVQSVVLVVLSSPDPDVVSVVQSVQLSVVVVVCSVVVWDWDAQDDDPNDGARIWTDDPPDIDGDHGDDDPPDPLVVLVVVLVVVLQVLLQVAQAQFEKEKDFQDSPDDSDPVVSVVVSVQVNCVVPVDPDDQQDWDDDPVTMIMGTHDGHPPGRTYRYDYDPPPVDDVVPDDDDDD

Radius of gyration: 19.71 Å; chains: 1; bounding box: 49×40×58 Å

Secondary structure (DSSP, 8-state):
---HHHHHHHHSTTHHHHGGGS-HHHHHHHHHHHHT-SSHHHHHHHHHHHHHHHHHHHTT-EEEET--BTTB--SEEEEETTEEEEE----S--SHHHHHHHHHHHHHHHHHHTS---EEEEEEES-SSS---HHHHHHHHHHHHHHHHHS---TT-EEEETTTEEEEEEEE-TT-SS-EEEE-------GGG------

Sequence (199 aa):
METLFNQLCDKFPDFEESLNVFSEKEKLIIFEKNKNLKNETEFTSTLAELDFGRLFNKLGFDLEYDKPYNKQTPDWTISIGDSIAICEVYRLGKSKKDQIMFEYISRLTKKARELQFNYIIKLKILNADFDTSDEKLFSIVQNLKNWLSSSPKEIGDELLIEHSIEFTIKKINTNSKHLICYSYRLIEFKPEKIIQLDY